Protein AF-A0A7K9DWI8-F1 (afdb_monomer_lite)

Structure (mmCIF, N/CA/C/O backbone):
data_AF-A0A7K9DWI8-F1
#
_entry.id   AF-A0A7K9DWI8-F1
#
loop_
_atom_site.group_PDB
_atom_site.id
_atom_site.type_symbol
_atom_site.label_atom_id
_atom_site.label_alt_id
_atom_site.label_comp_id
_atom_site.label_asym_id
_atom_site.label_entity_id
_atom_site.label_seq_id
_atom_site.pdbx_PDB_ins_code
_atom_site.Cartn_x
_atom_site.Cartn_y
_atom_site.Cartn_z
_atom_site.occupancy
_atom_site.B_iso_or_equiv
_atom_site.auth_seq_id
_atom_site.auth_comp_id
_atom_site.auth_asym_id
_atom_site.auth_atom_id
_atom_site.pdbx_PDB_model_num
ATOM 1 N N . ARG A 1 1 ? 14.223 -13.016 -12.027 1.00 76.38 1 ARG A N 1
ATOM 2 C CA . ARG A 1 1 ? 14.773 -12.021 -12.983 1.00 76.38 1 ARG A CA 1
ATOM 3 C C . ARG A 1 1 ? 13.632 -11.510 -13.854 1.00 76.38 1 ARG A C 1
ATOM 5 O O . ARG A 1 1 ? 12.658 -12.236 -14.001 1.00 76.38 1 ARG A O 1
ATOM 12 N N . SER A 1 2 ? 13.716 -10.283 -14.367 1.00 86.69 2 SER A N 1
ATOM 13 C CA . SER A 1 2 ? 12.678 -9.660 -15.205 1.00 86.69 2 SER A CA 1
ATOM 14 C C . SER A 1 2 ? 13.201 -9.395 -16.616 1.00 86.69 2 SER A C 1
ATOM 16 O O . SER A 1 2 ? 14.408 -9.276 -16.810 1.00 86.69 2 SER A O 1
ATOM 18 N N . SER A 1 3 ? 12.298 -9.301 -17.598 1.00 91.06 3 SER A N 1
ATOM 19 C CA . SER A 1 3 ? 12.659 -8.909 -18.969 1.00 91.06 3 SER A CA 1
ATOM 20 C C . SER A 1 3 ? 13.345 -7.534 -18.996 1.00 91.06 3 SER A C 1
ATOM 22 O O . SER A 1 3 ? 13.129 -6.692 -18.115 1.00 91.06 3 SER A O 1
ATOM 24 N N . TYR A 1 4 ? 14.158 -7.285 -20.023 1.00 91.88 4 TYR A N 1
ATOM 25 C CA . TYR A 1 4 ? 14.817 -5.994 -20.216 1.00 91.88 4 TYR A CA 1
ATOM 26 C C . TYR A 1 4 ? 13.809 -4.873 -20.522 1.00 91.88 4 TYR A C 1
ATOM 28 O O . TYR A 1 4 ? 13.938 -3.774 -19.995 1.00 91.88 4 TYR A O 1
ATOM 36 N N . SER A 1 5 ? 12.749 -5.173 -21.278 1.00 93.44 5 SER A N 1
ATOM 37 C CA . SER A 1 5 ? 11.651 -4.243 -21.588 1.00 93.44 5 SER A CA 1
ATOM 38 C C . SER A 1 5 ? 10.579 -4.160 -20.492 1.00 93.44 5 SER A C 1
ATOM 40 O O . SER A 1 5 ? 9.492 -3.642 -20.729 1.00 93.44 5 SER A O 1
ATOM 42 N N . CYS A 1 6 ? 10.838 -4.735 -19.316 1.00 94.44 6 CYS A N 1
ATOM 43 C CA . CYS A 1 6 ? 9.896 -4.721 -18.205 1.00 94.44 6 CYS A CA 1
ATOM 44 C C . CYS A 1 6 ? 9.691 -3.292 -17.685 1.00 94.44 6 CYS A C 1
ATOM 46 O O . CYS A 1 6 ? 10.653 -2.538 -17.556 1.00 94.44 6 CYS A O 1
ATOM 48 N N . CYS A 1 7 ? 8.459 -2.972 -17.305 1.00 96.12 7 CYS A N 1
ATOM 49 C CA . CYS A 1 7 ? 8.116 -1.834 -16.462 1.00 96.12 7 CYS A CA 1
ATOM 50 C C . CYS A 1 7 ? 7.442 -2.348 -15.186 1.00 96.12 7 CYS A C 1
ATOM 52 O O . CYS A 1 7 ? 6.854 -3.433 -15.184 1.00 96.12 7 CYS A O 1
ATOM 54 N N . TYR A 1 8 ? 7.497 -1.579 -14.101 1.00 96.31 8 TYR A N 1
ATOM 55 C CA . TYR A 1 8 ? 6.813 -1.949 -12.864 1.00 96.31 8 TYR A CA 1
ATOM 56 C C . TYR A 1 8 ? 6.030 -0.788 -12.267 1.00 96.31 8 TYR A C 1
ATOM 58 O O . TYR A 1 8 ? 6.351 0.382 -12.467 1.00 96.31 8 TYR A O 1
ATOM 66 N N . PHE A 1 9 ? 5.035 -1.153 -11.469 1.00 97.50 9 PHE A N 1
ATOM 67 C CA . PHE A 1 9 ? 4.281 -0.266 -10.601 1.00 97.50 9 PHE A CA 1
ATOM 68 C C . PHE A 1 9 ? 4.242 -0.882 -9.201 1.00 97.50 9 PHE A C 1
ATOM 70 O O . PHE A 1 9 ? 3.977 -2.077 -9.059 1.00 97.50 9 PHE A O 1
ATOM 77 N N . VAL A 1 10 ? 4.499 -0.082 -8.166 1.00 96.50 10 VAL A N 1
ATOM 78 C CA . VAL A 1 10 ? 4.381 -0.522 -6.772 1.00 96.50 10 VAL A CA 1
ATOM 79 C C . VAL A 1 10 ? 3.705 0.546 -5.920 1.00 96.50 10 VAL A C 1
ATOM 81 O O . VAL A 1 10 ? 4.040 1.726 -5.999 1.00 96.50 10 VAL A O 1
ATOM 84 N N . LEU A 1 11 ? 2.773 0.116 -5.066 1.00 96.94 11 LEU A N 1
ATOM 85 C CA . LEU A 1 11 ? 2.162 0.933 -4.020 1.00 96.94 11 LEU A CA 1
ATOM 86 C C . LEU A 1 11 ? 2.698 0.483 -2.649 1.00 96.94 11 LEU A C 1
ATOM 88 O O . LEU A 1 11 ? 2.242 -0.538 -2.128 1.00 96.94 11 LEU A O 1
ATOM 92 N N . PRO A 1 12 ? 3.657 1.203 -2.038 1.00 95.19 12 PRO A N 1
ATOM 93 C CA . PRO A 1 12 ? 4.296 0.777 -0.794 1.00 95.19 12 PRO A CA 1
ATOM 94 C C . PRO A 1 12 ? 3.385 0.996 0.427 1.00 95.19 12 PRO A C 1
ATOM 96 O O . PRO A 1 12 ? 3.530 1.955 1.185 1.00 95.19 12 PRO A O 1
ATOM 99 N N . CYS A 1 13 ? 2.407 0.111 0.634 1.00 91.62 13 CYS A N 1
ATOM 100 C CA . CYS A 1 13 ? 1.417 0.246 1.707 1.00 91.62 13 CYS A CA 1
ATOM 101 C C . CYS A 1 13 ? 1.777 -0.500 3.007 1.00 91.62 13 CYS A C 1
ATOM 103 O O . CYS A 1 13 ? 1.208 -0.204 4.061 1.00 91.62 13 CYS A O 1
ATOM 105 N N . CYS A 1 14 ? 2.738 -1.424 2.981 1.00 90.31 14 CYS A N 1
ATOM 106 C CA . CYS A 1 14 ? 3.164 -2.224 4.135 1.00 90.31 14 CYS A CA 1
ATOM 107 C C . CYS A 1 14 ? 4.670 -2.075 4.354 1.00 90.31 14 CYS A C 1
ATOM 109 O O . CYS A 1 14 ? 5.427 -2.124 3.398 1.00 90.31 14 CYS A O 1
ATOM 111 N N . PHE A 1 15 ? 5.112 -1.900 5.603 1.00 92.38 15 PHE A N 1
ATOM 112 C CA . PHE A 1 15 ? 6.526 -1.685 5.928 1.00 92.38 15 PHE A CA 1
ATOM 113 C C . PHE A 1 15 ? 7.290 -3.010 5.991 1.00 92.38 15 PHE A C 1
ATOM 115 O O . PHE A 1 15 ? 7.506 -3.556 7.074 1.00 92.38 15 PHE A O 1
ATOM 122 N N . PHE A 1 16 ? 7.690 -3.517 4.828 1.00 91.31 16 PHE A N 1
ATOM 123 C CA . PHE A 1 16 ? 8.444 -4.762 4.696 1.00 91.31 16 PHE A CA 1
ATOM 124 C C . PHE A 1 16 ? 9.691 -4.546 3.823 1.00 91.31 16 PHE A C 1
ATOM 126 O O . PHE A 1 16 ? 9.626 -3.887 2.785 1.00 91.31 16 PHE A O 1
ATOM 133 N N . ASP A 1 17 ? 10.830 -5.034 4.296 1.00 91.38 17 ASP A N 1
ATOM 134 C CA . ASP A 1 17 ? 12.095 -5.172 3.568 1.00 91.38 17 ASP A CA 1
ATOM 135 C C . ASP A 1 17 ? 12.168 -6.585 2.947 1.00 91.38 17 ASP A C 1
ATOM 137 O O . ASP A 1 17 ? 11.229 -7.362 3.067 1.00 91.38 17 ASP A O 1
ATOM 141 N N . PHE A 1 18 ? 13.270 -6.969 2.305 1.00 90.31 18 PHE A N 1
ATOM 142 C CA . PHE A 1 18 ? 13.391 -8.284 1.656 1.00 90.31 18 PHE A CA 1
ATOM 143 C C . PHE A 1 18 ? 13.294 -9.475 2.618 1.00 90.31 18 PHE A C 1
ATOM 145 O O . PHE A 1 18 ? 12.843 -10.544 2.219 1.00 90.31 18 PHE A O 1
ATOM 152 N N . HIS A 1 19 ? 13.709 -9.288 3.875 1.00 88.75 19 HIS A N 1
ATOM 153 C CA . HIS A 1 19 ? 13.852 -10.367 4.864 1.00 88.75 19 HIS A CA 1
ATOM 154 C C . HIS A 1 19 ? 12.933 -10.215 6.082 1.00 88.75 19 HIS A C 1
ATOM 156 O O . HIS A 1 19 ? 13.027 -10.997 7.022 1.00 88.75 19 HIS A O 1
ATOM 162 N N . GLY A 1 20 ? 12.077 -9.191 6.129 1.00 87.88 20 GLY A N 1
ATOM 163 C CA . GLY A 1 20 ? 11.279 -8.927 7.324 1.00 87.88 20 GLY A CA 1
ATOM 164 C C . GLY A 1 20 ? 10.690 -7.528 7.389 1.00 87.88 20 GLY A C 1
ATOM 165 O O . GLY A 1 20 ? 10.702 -6.767 6.426 1.00 87.88 20 GLY A O 1
ATOM 166 N N . LYS A 1 21 ? 10.178 -7.161 8.566 1.00 89.50 21 LYS A N 1
ATOM 167 C CA . LYS A 1 21 ? 9.622 -5.826 8.813 1.00 89.50 21 LYS A CA 1
ATOM 168 C C . LYS A 1 21 ? 10.687 -4.748 8.587 1.00 89.50 21 LYS A C 1
ATOM 170 O O . LYS A 1 21 ? 11.799 -4.850 9.096 1.00 89.50 21 LYS A O 1
ATOM 175 N N . TYR A 1 22 ? 10.328 -3.688 7.864 1.00 90.38 22 TYR A N 1
ATOM 176 C CA . TYR A 1 22 ? 11.236 -2.568 7.628 1.00 90.38 22 TYR A CA 1
ATOM 177 C C . TYR A 1 22 ? 11.485 -1.787 8.926 1.00 90.38 22 TYR A C 1
ATOM 179 O O . TYR A 1 22 ? 10.553 -1.237 9.526 1.00 90.38 22 TYR A O 1
ATOM 187 N N . SER A 1 23 ? 12.754 -1.707 9.324 1.00 86.81 23 SER A N 1
ATOM 188 C CA . SER A 1 23 ? 13.211 -0.940 10.483 1.00 86.81 23 SER A CA 1
ATOM 189 C C . SER A 1 23 ? 13.721 0.429 10.052 1.00 86.81 23 SER A C 1
ATOM 191 O O . SER A 1 23 ? 14.611 0.547 9.209 1.00 86.81 23 SER A O 1
ATOM 193 N N . ARG A 1 24 ? 13.153 1.469 10.663 1.00 85.31 24 ARG A N 1
ATOM 194 C CA . ARG A 1 24 ? 13.532 2.865 10.439 1.00 85.31 24 ARG A CA 1
ATOM 195 C C . ARG A 1 24 ? 14.993 3.087 10.838 1.00 85.31 24 ARG A C 1
ATOM 197 O O . ARG A 1 24 ? 15.394 2.687 11.927 1.00 85.31 24 ARG A O 1
ATOM 204 N N . ARG A 1 25 ? 15.766 3.755 9.982 1.00 84.50 25 ARG A N 1
ATOM 205 C CA . ARG A 1 25 ? 17.203 4.009 10.175 1.00 84.50 25 ARG A CA 1
ATOM 206 C C . ARG A 1 25 ? 17.517 5.445 10.583 1.00 84.50 25 ARG A C 1
ATOM 208 O O . ARG A 1 25 ? 18.587 5.689 11.130 1.00 84.50 25 ARG A O 1
ATOM 215 N N . GLN A 1 26 ? 16.618 6.401 10.333 1.00 81.81 26 GLN A N 1
ATOM 216 C CA . GLN A 1 26 ? 16.862 7.813 10.637 1.00 81.81 26 GLN A CA 1
ATOM 217 C C . GLN A 1 26 ? 15.634 8.527 11.205 1.00 81.81 26 GLN A C 1
ATOM 219 O O . GLN A 1 26 ? 14.505 8.337 10.765 1.00 81.81 26 GLN A O 1
ATOM 224 N N . SER A 1 27 ? 15.851 9.429 12.164 1.00 85.56 27 SER A N 1
ATOM 225 C CA . SER A 1 27 ? 14.766 10.170 12.820 1.00 85.56 27 SER A CA 1
ATOM 226 C C . SER A 1 27 ? 14.295 11.423 12.059 1.00 85.56 27 SER A C 1
ATOM 228 O O . SER A 1 27 ? 13.256 11.983 12.406 1.00 85.56 27 SER A O 1
ATOM 230 N N . LYS A 1 28 ? 15.008 11.845 11.005 1.00 92.19 28 LYS A N 1
ATOM 231 C CA . LYS A 1 28 ? 14.793 13.130 10.307 1.00 92.19 28 LYS A CA 1
ATOM 232 C C . LYS A 1 28 ? 13.571 13.173 9.377 1.00 92.19 28 LYS A C 1
ATOM 234 O O . LYS A 1 28 ? 13.080 14.255 9.079 1.00 92.19 28 LYS A O 1
ATOM 239 N N . LYS A 1 29 ? 13.088 12.023 8.894 1.00 90.81 29 LYS A N 1
ATOM 240 C CA . LYS A 1 29 ? 11.945 11.907 7.961 1.00 90.81 29 LYS A CA 1
ATOM 241 C C . LYS A 1 29 ? 10.838 11.053 8.562 1.00 90.81 29 LYS A C 1
ATOM 243 O O . LYS A 1 29 ? 11.135 10.188 9.376 1.00 90.81 29 LYS A O 1
ATOM 248 N N . THR A 1 30 ? 9.580 11.228 8.156 1.00 92.50 30 THR A N 1
ATOM 249 C CA . THR A 1 30 ? 8.503 10.317 8.592 1.00 92.50 30 THR A CA 1
ATOM 250 C C . THR A 1 30 ? 8.824 8.871 8.197 1.00 92.50 30 THR A C 1
ATOM 252 O O . THR A 1 30 ? 9.485 8.638 7.184 1.00 92.50 30 THR A O 1
ATOM 255 N N . GLN A 1 31 ? 8.339 7.887 8.967 1.00 92.75 31 GLN A N 1
ATOM 256 C CA . GLN A 1 31 ? 8.563 6.467 8.656 1.00 92.75 31 GLN A CA 1
ATOM 257 C C . GLN A 1 31 ? 8.110 6.122 7.230 1.00 92.75 31 GLN A C 1
ATOM 259 O O . GLN A 1 31 ? 8.785 5.370 6.534 1.00 92.75 31 GLN A O 1
ATOM 264 N N . TYR A 1 32 ? 6.991 6.701 6.779 1.00 94.75 32 TYR A N 1
ATOM 265 C CA . TYR A 1 32 ? 6.489 6.466 5.431 1.00 94.75 32 TYR A CA 1
ATOM 266 C C . TYR A 1 32 ? 7.388 7.073 4.352 1.00 94.75 32 TYR A C 1
ATOM 268 O O . TYR A 1 32 ? 7.726 6.368 3.409 1.00 94.75 32 TYR A O 1
ATOM 276 N N . ARG A 1 33 ? 7.842 8.327 4.504 1.00 95.31 33 ARG A N 1
ATOM 277 C CA . ARG A 1 33 ? 8.744 8.940 3.518 1.00 95.31 33 ARG A CA 1
ATOM 278 C C . ARG A 1 33 ? 10.079 8.202 3.441 1.00 95.31 33 ARG A C 1
ATOM 280 O O . ARG A 1 33 ? 10.554 7.945 2.347 1.00 95.31 33 ARG A O 1
ATOM 287 N N . GLU A 1 34 ? 10.648 7.808 4.578 1.00 95.12 34 GLU A N 1
ATOM 288 C CA . GLU A 1 34 ? 11.882 7.015 4.583 1.00 95.12 34 GLU A CA 1
ATOM 289 C C . GLU A 1 34 ? 11.695 5.656 3.891 1.00 95.12 34 GLU A C 1
ATOM 291 O O . GLU A 1 34 ? 12.565 5.210 3.149 1.00 95.12 34 GLU A O 1
ATOM 296 N N . TYR A 1 35 ? 10.548 5.008 4.100 1.00 95.94 35 TYR A N 1
ATOM 297 C CA . TYR A 1 35 ? 10.242 3.756 3.419 1.00 95.94 35 TYR A CA 1
ATOM 298 C C . TYR A 1 35 ? 10.073 3.938 1.905 1.00 95.94 35 TYR A C 1
ATOM 300 O O . TYR A 1 35 ?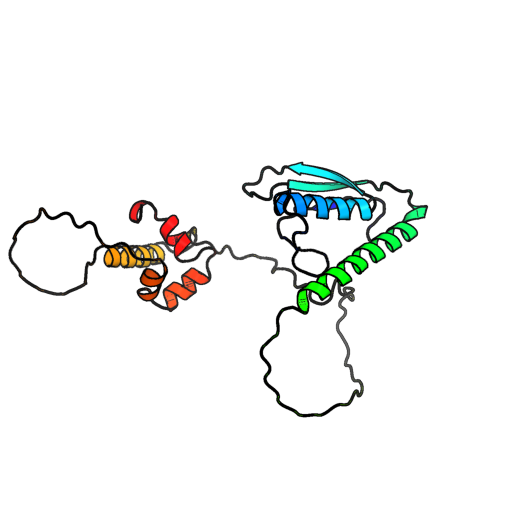 10.559 3.110 1.143 1.00 95.94 35 TYR A O 1
ATOM 308 N N . LEU A 1 36 ? 9.437 5.026 1.456 1.00 96.62 36 LEU A N 1
ATOM 309 C CA . LEU A 1 36 ? 9.348 5.364 0.031 1.00 96.62 36 LEU A CA 1
ATOM 310 C C . LEU A 1 36 ? 10.735 5.567 -0.583 1.00 96.62 36 LEU A C 1
ATOM 312 O O . LEU A 1 36 ? 11.013 4.994 -1.632 1.00 96.62 36 LEU A O 1
ATOM 316 N N . ASP A 1 37 ? 11.621 6.298 0.103 1.00 95.88 37 ASP A N 1
ATOM 317 C CA . ASP A 1 37 ? 13.008 6.485 -0.336 1.00 95.88 37 ASP A CA 1
ATOM 318 C C . ASP A 1 37 ? 13.733 5.135 -0.459 1.00 95.88 37 ASP A C 1
ATOM 320 O O . ASP A 1 37 ? 14.469 4.902 -1.418 1.00 95.88 37 ASP A O 1
ATOM 324 N N . PHE A 1 38 ? 13.505 4.218 0.489 1.00 95.44 38 PHE A N 1
ATOM 325 C CA . PHE A 1 38 ? 14.036 2.862 0.405 1.00 95.44 38 PHE A CA 1
ATOM 326 C C . PHE A 1 38 ? 13.522 2.128 -0.838 1.00 95.44 38 PHE A C 1
ATOM 328 O O . PHE A 1 38 ? 14.334 1.607 -1.597 1.00 95.44 38 PHE A O 1
ATOM 335 N N . VAL A 1 39 ? 12.209 2.088 -1.074 1.00 96.81 39 VAL A N 1
ATOM 336 C CA . VAL A 1 39 ? 11.649 1.372 -2.232 1.00 96.81 39 VAL A CA 1
ATOM 337 C C . VAL A 1 39 ? 12.108 2.007 -3.552 1.00 96.81 39 VAL A C 1
ATOM 339 O O . VAL A 1 39 ? 12.407 1.287 -4.503 1.00 96.81 39 VAL A O 1
ATOM 342 N N . ALA A 1 40 ? 12.258 3.334 -3.604 1.00 97.56 40 ALA A N 1
ATOM 343 C CA . ALA A 1 40 ? 12.844 4.022 -4.751 1.00 97.56 40 ALA A CA 1
ATOM 344 C C . ALA A 1 40 ? 14.308 3.604 -4.967 1.00 97.56 40 ALA A C 1
ATOM 346 O O . ALA A 1 40 ? 14.693 3.264 -6.085 1.00 97.56 40 ALA A O 1
ATOM 347 N N . GLN A 1 41 ? 15.101 3.521 -3.891 1.00 96.31 41 GLN A N 1
ATOM 348 C CA . GLN A 1 41 ? 16.474 3.016 -3.944 1.00 96.31 41 GLN A CA 1
ATOM 349 C C . GLN A 1 41 ? 16.547 1.580 -4.470 1.00 96.31 41 GLN A C 1
ATOM 351 O O . GLN A 1 41 ? 17.450 1.275 -5.246 1.00 96.31 41 GLN A O 1
ATOM 356 N N . VAL A 1 42 ? 15.606 0.705 -4.095 1.00 96.25 42 VAL A N 1
ATOM 357 C CA . VAL A 1 42 ? 15.521 -0.648 -4.670 1.00 96.25 42 VAL A CA 1
ATOM 358 C C . VAL A 1 42 ? 15.344 -0.574 -6.185 1.00 96.25 42 VAL A C 1
ATOM 360 O O . VAL A 1 42 ? 16.055 -1.261 -6.913 1.00 96.25 42 VAL A O 1
ATOM 363 N N . GLY A 1 43 ? 14.444 0.283 -6.671 1.00 96.56 43 GLY A N 1
ATOM 364 C CA . GLY A 1 43 ? 14.239 0.494 -8.105 1.00 96.56 43 GLY A CA 1
ATOM 365 C C . GLY A 1 43 ? 15.501 0.977 -8.827 1.00 96.56 43 GLY A C 1
ATOM 366 O O . GLY A 1 43 ? 15.858 0.418 -9.866 1.00 96.56 43 GLY A O 1
ATOM 367 N N . PHE A 1 44 ? 16.227 1.936 -8.244 1.00 97.00 44 PHE A N 1
ATOM 368 C CA . PHE A 1 44 ? 17.493 2.428 -8.798 1.00 97.00 44 PHE A CA 1
ATOM 369 C C . PHE A 1 44 ? 18.588 1.358 -8.823 1.00 97.00 44 PHE A C 1
ATOM 371 O O . PHE A 1 44 ? 19.276 1.223 -9.828 1.00 97.00 44 PHE A O 1
ATOM 378 N N . VAL A 1 45 ? 18.733 0.559 -7.760 1.00 96.12 45 VAL A N 1
ATOM 379 C CA . VAL A 1 45 ? 19.694 -0.563 -7.723 1.00 96.12 45 VAL A CA 1
ATOM 380 C C . VAL A 1 45 ? 19.325 -1.637 -8.743 1.00 96.12 45 VAL A C 1
ATOM 382 O O . VAL A 1 45 ? 20.198 -2.226 -9.373 1.00 96.12 45 VAL A O 1
ATOM 385 N N . CYS A 1 46 ? 18.030 -1.848 -8.969 1.00 95.31 46 CYS A N 1
ATOM 386 C CA . CYS A 1 46 ? 17.538 -2.687 -10.054 1.00 95.31 46 CYS A CA 1
ATOM 387 C C . CYS A 1 46 ? 17.760 -2.071 -11.451 1.00 95.31 46 CYS A C 1
ATOM 389 O O . CYS A 1 46 ? 17.395 -2.684 -12.456 1.00 95.31 46 CYS A O 1
ATOM 391 N N . GLY A 1 47 ? 18.349 -0.876 -11.531 1.00 96.25 47 GLY A N 1
ATOM 392 C CA . GLY A 1 47 ? 18.686 -0.173 -12.761 1.00 96.25 47 GLY A CA 1
ATOM 393 C C . GLY A 1 47 ? 17.464 0.321 -13.521 1.00 96.25 47 GLY A C 1
ATOM 394 O O . GLY A 1 47 ? 17.440 0.234 -14.746 1.00 96.25 47 GLY A O 1
ATOM 395 N N . PHE A 1 48 ? 16.431 0.776 -12.810 1.00 97.25 48 PHE A N 1
ATOM 396 C CA . PHE A 1 48 ? 15.270 1.434 -13.404 1.00 97.25 48 PHE A CA 1
ATOM 397 C C . PHE A 1 48 ? 15.342 2.951 -13.265 1.00 97.25 48 PHE A C 1
ATOM 399 O O . PHE A 1 48 ? 15.802 3.481 -12.253 1.00 97.25 48 PHE A O 1
ATOM 406 N N . HIS A 1 49 ? 14.788 3.649 -14.255 1.00 97.19 49 HIS A N 1
ATOM 407 C CA . HIS A 1 49 ? 14.343 5.023 -14.072 1.00 97.19 49 HIS A CA 1
ATOM 408 C C . HIS A 1 49 ? 13.048 5.012 -13.252 1.00 97.19 49 HIS A C 1
ATOM 410 O O . HIS A 1 49 ? 12.013 4.547 -13.741 1.00 97.19 49 HIS A O 1
ATOM 416 N N . VAL A 1 50 ? 13.137 5.463 -11.998 1.00 98.12 50 VAL A N 1
ATOM 417 C CA . VAL A 1 50 ? 12.037 5.436 -11.026 1.00 98.12 50 VAL A CA 1
ATOM 418 C C . VAL A 1 50 ? 11.382 6.808 -10.927 1.00 98.12 50 VAL A C 1
ATOM 420 O O . VAL A 1 50 ? 12.055 7.795 -10.638 1.00 98.12 50 VAL A O 1
ATOM 423 N N . GLU A 1 51 ? 10.066 6.847 -11.097 1.00 98.00 51 GLU A N 1
ATOM 424 C CA . GLU A 1 51 ? 9.233 8.029 -10.879 1.00 98.00 51 GLU A CA 1
ATOM 425 C C . GLU A 1 51 ? 8.274 7.815 -9.703 1.00 98.00 51 GLU A C 1
ATOM 427 O O . GLU A 1 51 ? 7.839 6.694 -9.433 1.00 98.00 51 GLU A O 1
ATOM 432 N N . GLU A 1 52 ? 7.943 8.901 -9.006 1.00 97.94 52 GLU A N 1
ATOM 433 C CA . GLU A 1 52 ? 6.949 8.934 -7.932 1.00 97.94 52 GLU A CA 1
ATOM 434 C C . GLU A 1 52 ? 5.638 9.516 -8.471 1.00 97.94 52 GLU A C 1
ATOM 436 O O . GLU A 1 52 ? 5.649 10.568 -9.107 1.00 97.94 52 GLU A O 1
ATOM 441 N N . ASP A 1 53 ? 4.514 8.861 -8.183 1.00 97.38 53 ASP A N 1
ATOM 442 C CA . ASP A 1 53 ? 3.177 9.365 -8.512 1.0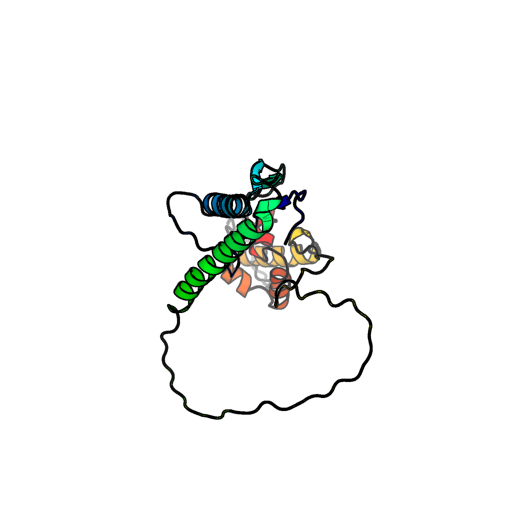0 97.38 53 ASP A CA 1
ATOM 443 C C . ASP A 1 53 ? 2.235 9.268 -7.303 1.00 97.38 53 ASP A C 1
ATOM 445 O O . ASP A 1 53 ? 2.371 8.390 -6.446 1.00 97.38 53 ASP A O 1
ATOM 449 N N . CYS A 1 54 ? 1.267 10.178 -7.220 1.00 96.94 54 CYS A N 1
ATOM 450 C CA . CYS A 1 54 ? 0.303 10.274 -6.132 1.00 96.94 54 CYS A CA 1
ATOM 451 C C . CYS A 1 54 ? -1.080 9.822 -6.609 1.00 96.94 54 CYS A C 1
ATOM 453 O O . CYS A 1 54 ? -1.795 10.540 -7.307 1.00 96.94 54 CYS A O 1
ATOM 455 N N . LEU A 1 55 ? -1.492 8.635 -6.172 1.00 95.81 55 LEU A N 1
ATOM 456 C CA . LEU A 1 55 ? -2.773 8.054 -6.541 1.00 95.81 55 LEU A CA 1
ATOM 457 C C . LEU A 1 55 ? -3.940 8.805 -5.897 1.00 95.81 55 LEU A C 1
ATOM 459 O O . LEU A 1 55 ? -3.907 9.193 -4.724 1.00 95.81 55 LEU A O 1
ATOM 463 N N . ARG A 1 56 ? -5.048 8.904 -6.632 1.00 96.00 56 ARG A N 1
ATOM 464 C CA . ARG A 1 56 ? -6.317 9.437 -6.124 1.00 96.00 56 ARG A CA 1
ATOM 465 C C . ARG A 1 56 ? -7.106 8.366 -5.358 1.00 96.00 56 ARG A C 1
ATOM 467 O O . ARG A 1 56 ? -8.198 7.981 -5.761 1.00 96.00 56 ARG A O 1
ATOM 474 N N . ILE A 1 57 ? -6.541 7.874 -4.256 1.00 91.25 57 ILE A N 1
ATOM 475 C CA . ILE A 1 57 ? -7.168 6.882 -3.366 1.00 91.25 57 ILE A CA 1
ATOM 476 C C . ILE A 1 57 ? -7.341 7.445 -1.945 1.00 91.25 57 ILE A C 1
ATOM 478 O O . ILE A 1 57 ? -6.540 8.283 -1.525 1.00 91.25 57 ILE A O 1
ATOM 482 N N . PRO A 1 58 ? -8.325 6.970 -1.158 1.00 89.00 58 PRO A N 1
ATOM 483 C CA . PRO A 1 58 ? -8.598 7.472 0.197 1.00 89.00 58 PRO A CA 1
ATOM 484 C C . PRO A 1 58 ? -7.584 7.005 1.266 1.00 89.00 58 PRO A C 1
ATOM 486 O O . PRO A 1 58 ? -7.829 7.143 2.461 1.00 89.00 58 PRO A O 1
ATOM 489 N N . SER A 1 59 ? -6.437 6.447 0.866 1.00 89.62 59 SER A N 1
ATOM 490 C CA . SER A 1 59 ? -5.378 5.992 1.774 1.00 89.62 59 SER A CA 1
ATOM 491 C C . SER A 1 59 ? -4.374 7.108 2.070 1.00 89.62 59 SER A C 1
ATOM 493 O O . SER A 1 59 ? -4.018 7.902 1.199 1.00 89.62 59 SER A O 1
ATOM 495 N N . THR A 1 60 ? -3.825 7.120 3.286 1.00 89.88 60 THR A N 1
ATOM 496 C CA . THR A 1 60 ? -2.651 7.947 3.620 1.00 89.88 60 THR A CA 1
ATOM 497 C C . THR A 1 60 ? -1.380 7.454 2.924 1.00 89.88 60 THR A C 1
ATOM 499 O O . THR A 1 60 ? -0.431 8.217 2.754 1.00 89.88 60 THR A O 1
ATOM 502 N N . LYS A 1 61 ? -1.375 6.195 2.466 1.00 94.56 61 LYS A N 1
ATOM 503 C CA . LYS A 1 61 ? -0.296 5.573 1.694 1.00 94.56 61 LYS A CA 1
ATOM 504 C C . LYS A 1 61 ? -0.656 5.534 0.214 1.00 94.56 61 LYS A C 1
ATOM 506 O O . LYS A 1 61 ? -0.892 4.467 -0.344 1.00 94.56 61 LYS A O 1
ATOM 511 N N . ARG A 1 62 ? -0.775 6.721 -0.379 1.00 95.94 62 ARG A N 1
ATOM 512 C CA . ARG A 1 62 ? -1.197 6.935 -1.774 1.00 95.94 62 ARG A CA 1
ATOM 513 C C . ARG A 1 62 ? -0.053 7.202 -2.748 1.00 95.94 62 ARG A C 1
ATOM 515 O O . ARG A 1 62 ? -0.303 7.387 -3.931 1.00 95.94 62 ARG A O 1
ATOM 522 N N . ILE A 1 63 ? 1.180 7.258 -2.257 1.00 97.50 63 ILE A N 1
ATOM 523 C CA . ILE A 1 63 ? 2.346 7.462 -3.110 1.00 97.50 63 ILE A CA 1
ATOM 524 C C . ILE A 1 63 ? 2.751 6.111 -3.694 1.00 97.50 63 ILE A C 1
ATOM 526 O O . ILE A 1 63 ? 2.954 5.153 -2.947 1.00 97.50 63 ILE A O 1
ATOM 530 N N . SER A 1 64 ? 2.863 6.055 -5.015 1.00 97.44 64 SER A N 1
ATOM 531 C CA . SER A 1 64 ? 3.306 4.904 -5.796 1.00 97.44 64 SER A CA 1
ATOM 532 C C . SER A 1 64 ? 4.624 5.200 -6.504 1.00 97.44 64 SER A C 1
ATOM 534 O O . SER A 1 64 ? 4.966 6.360 -6.730 1.00 97.44 64 SER A O 1
ATOM 536 N N . LEU A 1 65 ? 5.368 4.146 -6.832 1.00 98.19 65 LEU A N 1
ATOM 537 C CA . LEU A 1 65 ? 6.629 4.231 -7.559 1.00 98.19 65 LEU A CA 1
ATOM 538 C C . LEU A 1 65 ? 6.522 3.439 -8.861 1.00 98.19 65 LEU A C 1
ATOM 540 O O . LEU A 1 65 ? 6.045 2.299 -8.866 1.00 98.19 65 LEU A O 1
ATOM 544 N N . ILE A 1 66 ? 6.983 4.040 -9.952 1.00 98.25 66 ILE A N 1
ATOM 545 C CA . ILE A 1 66 ? 6.875 3.507 -11.309 1.00 98.25 66 ILE A CA 1
ATOM 546 C C . ILE A 1 66 ? 8.280 3.365 -11.886 1.00 98.25 66 ILE A C 1
ATOM 548 O O . ILE A 1 66 ? 9.009 4.346 -11.987 1.00 98.25 66 ILE A O 1
ATOM 552 N N . GLY A 1 67 ? 8.662 2.152 -12.282 1.00 97.44 67 GLY A N 1
ATOM 553 C CA . GLY A 1 67 ? 9.887 1.910 -13.043 1.00 97.44 67 GLY A CA 1
ATOM 554 C C . GLY A 1 67 ? 9.577 1.841 -14.530 1.00 97.44 67 GLY A C 1
ATOM 555 O O . GLY A 1 67 ? 8.911 0.897 -14.958 1.00 97.44 67 GLY A O 1
ATOM 556 N N . LYS A 1 68 ? 10.047 2.818 -15.313 1.00 95.12 68 LYS A N 1
ATOM 557 C CA . LYS A 1 68 ? 9.718 2.917 -16.748 1.00 95.12 68 LYS A CA 1
ATOM 558 C C . LYS A 1 68 ? 10.657 2.111 -17.639 1.00 95.12 68 LYS A C 1
ATOM 560 O O . LYS A 1 68 ? 10.215 1.231 -18.367 1.00 95.12 68 LYS A O 1
ATOM 565 N N . THR A 1 69 ? 11.946 2.428 -17.597 1.00 96.38 69 THR A N 1
ATOM 566 C CA . THR A 1 69 ? 12.964 1.874 -18.500 1.00 96.38 69 THR A CA 1
ATOM 567 C C . THR A 1 69 ? 14.235 1.527 -17.738 1.00 96.38 69 THR A C 1
ATOM 569 O O . THR A 1 69 ? 14.450 2.002 -16.619 1.00 96.38 69 THR A O 1
ATOM 572 N N . ARG A 1 70 ? 15.082 0.684 -18.341 1.00 96.44 70 ARG A N 1
ATOM 573 C CA . ARG A 1 70 ? 16.414 0.389 -17.806 1.00 96.44 70 ARG A CA 1
ATOM 574 C C . ARG A 1 70 ? 17.363 1.559 -18.030 1.00 96.44 70 ARG A C 1
ATOM 576 O O . ARG A 1 70 ? 17.328 2.195 -19.079 1.00 96.44 70 ARG A O 1
ATOM 583 N N . THR A 1 71 ? 18.229 1.810 -17.055 1.00 96.12 71 THR A N 1
ATOM 584 C CA . THR A 1 71 ? 19.263 2.859 -17.103 1.00 96.12 71 THR A CA 1
ATOM 585 C C . THR A 1 71 ? 20.609 2.352 -17.625 1.00 96.12 71 THR A C 1
ATOM 587 O O . THR A 1 71 ? 21.589 3.088 -17.595 1.00 96.12 71 THR A O 1
ATOM 590 N N . TYR A 1 72 ? 20.670 1.095 -18.062 1.00 95.44 72 TYR A N 1
ATOM 591 C CA . TYR A 1 72 ? 21.874 0.400 -18.515 1.00 95.44 72 TYR A CA 1
ATOM 592 C C . TYR A 1 72 ? 21.545 -0.436 -19.761 1.00 95.44 72 TYR A C 1
ATOM 594 O O . TYR A 1 72 ? 20.394 -0.853 -19.884 1.00 95.44 72 TYR A O 1
ATOM 602 N N . PRO A 1 73 ? 22.507 -0.701 -20.665 1.00 95.56 73 PRO A N 1
ATOM 603 C CA . PRO A 1 73 ? 22.295 -1.482 -21.886 1.00 95.56 73 PRO A CA 1
ATOM 604 C C . PRO A 1 73 ? 22.092 -2.982 -21.617 1.00 95.56 73 PRO A C 1
ATOM 606 O O . PRO A 1 73 ? 22.625 -3.540 -20.662 1.00 95.56 73 PRO A O 1
ATOM 609 N N . ALA A 1 74 ? 21.392 -3.689 -22.512 1.00 94.12 74 ALA A N 1
ATOM 610 C CA . ALA A 1 74 ? 21.046 -5.107 -22.328 1.00 94.12 74 ALA A CA 1
ATOM 611 C C . ALA A 1 74 ? 22.257 -6.037 -22.106 1.00 94.12 74 ALA A C 1
ATOM 613 O O . ALA A 1 74 ? 22.135 -7.044 -21.405 1.00 94.12 74 ALA A O 1
ATOM 614 N N . THR A 1 75 ? 23.429 -5.677 -22.637 1.00 95.75 75 THR A N 1
ATOM 615 C CA . THR A 1 75 ? 24.702 -6.390 -22.445 1.00 95.75 75 THR A CA 1
ATOM 616 C C . THR A 1 75 ? 25.151 -6.443 -20.983 1.00 95.75 75 THR A C 1
ATOM 618 O O . THR A 1 75 ? 25.809 -7.397 -20.579 1.00 95.75 75 THR A O 1
ATOM 621 N N . GLU A 1 76 ? 24.769 -5.459 -20.168 1.00 95.00 76 GLU A N 1
ATOM 622 C CA . GLU A 1 76 ? 25.163 -5.352 -18.758 1.00 95.00 76 GLU A CA 1
ATOM 623 C C . GLU A 1 76 ? 24.179 -6.039 -17.798 1.00 95.00 76 GLU A C 1
ATOM 625 O O . GLU A 1 76 ? 24.441 -6.112 -16.598 1.00 95.00 76 GLU A O 1
ATOM 630 N N . SER A 1 77 ? 23.077 -6.613 -18.298 1.00 93.25 77 SER A N 1
ATOM 631 C CA . SER A 1 77 ? 22.026 -7.219 -17.459 1.00 93.25 77 SER A CA 1
ATOM 632 C C . SER A 1 77 ? 22.568 -8.250 -16.467 1.00 93.25 77 SER A C 1
ATOM 634 O O . SER A 1 77 ? 22.181 -8.260 -15.302 1.00 93.25 77 SER A O 1
ATOM 636 N N . ALA A 1 78 ? 23.523 -9.086 -16.889 1.00 93.56 78 ALA A N 1
ATOM 637 C CA . ALA A 1 78 ? 24.131 -10.085 -16.013 1.00 93.56 78 ALA A CA 1
ATOM 638 C C . ALA A 1 78 ? 24.949 -9.461 -14.866 1.00 93.56 78 ALA A C 1
ATOM 640 O O . ALA A 1 78 ? 24.935 -9.988 -13.749 1.00 93.56 78 ALA A O 1
ATOM 641 N N . LEU A 1 79 ? 25.636 -8.344 -15.130 1.00 94.75 79 LEU A N 1
ATOM 642 C CA . LEU A 1 79 ? 26.407 -7.600 -14.135 1.00 94.75 79 LEU A CA 1
ATOM 643 C C . LEU A 1 79 ? 25.475 -6.929 -13.124 1.00 94.75 79 LEU A C 1
ATOM 645 O O . LEU A 1 79 ? 25.672 -7.082 -11.918 1.00 94.75 79 LEU A O 1
ATOM 649 N N . ILE A 1 80 ? 24.443 -6.238 -13.610 1.00 94.94 80 ILE A N 1
ATOM 650 C CA . ILE A 1 80 ? 23.458 -5.574 -12.752 1.00 94.94 80 ILE A CA 1
ATOM 651 C C . ILE A 1 80 ? 22.712 -6.597 -11.901 1.00 94.94 80 ILE A C 1
ATOM 653 O O . ILE A 1 80 ? 22.582 -6.411 -10.697 1.00 94.94 80 ILE A O 1
ATOM 657 N N . ASP A 1 81 ? 22.311 -7.736 -12.462 1.00 94.19 81 ASP A N 1
ATOM 658 C CA . ASP A 1 81 ? 21.667 -8.788 -11.677 1.00 94.19 81 ASP A CA 1
ATOM 659 C C . ASP A 1 81 ? 22.572 -9.317 -10.549 1.00 94.19 81 ASP A C 1
ATOM 661 O O . ASP A 1 81 ? 22.086 -9.599 -9.453 1.00 94.19 81 ASP A O 1
ATOM 665 N N . LYS A 1 82 ? 23.894 -9.392 -10.766 1.00 94.62 82 LYS A N 1
ATOM 666 C CA . LYS A 1 82 ? 24.853 -9.727 -9.700 1.00 94.62 82 LYS A CA 1
ATOM 667 C C . LYS A 1 82 ? 24.883 -8.647 -8.612 1.00 94.62 82 LYS A C 1
ATOM 669 O O . LYS A 1 82 ? 24.902 -8.991 -7.430 1.00 94.62 82 LYS A O 1
ATOM 674 N N . GLN A 1 83 ? 24.850 -7.367 -8.987 1.00 94.75 83 GLN A N 1
ATOM 675 C CA . GLN A 1 83 ? 24.767 -6.249 -8.037 1.00 94.75 83 GLN A CA 1
ATOM 676 C C . GLN A 1 83 ? 23.454 -6.267 -7.242 1.00 94.75 83 GLN A C 1
ATOM 678 O O . GLN A 1 83 ? 23.475 -6.072 -6.029 1.00 94.75 83 GLN A O 1
ATOM 683 N N . ILE A 1 84 ? 22.324 -6.577 -7.887 1.00 94.81 84 ILE A N 1
ATOM 684 C CA . ILE A 1 84 ? 21.020 -6.732 -7.227 1.00 94.81 84 ILE A CA 1
ATOM 685 C C . ILE A 1 84 ? 21.085 -7.858 -6.190 1.00 94.81 84 ILE A C 1
ATOM 687 O O . ILE A 1 84 ? 20.690 -7.657 -5.042 1.00 94.81 84 ILE A O 1
ATOM 691 N N . THR A 1 85 ? 21.619 -9.030 -6.554 1.00 93.62 85 THR A N 1
ATOM 692 C CA . THR A 1 85 ? 21.786 -10.144 -5.608 1.00 93.62 85 THR A CA 1
ATOM 693 C C . THR A 1 85 ? 22.662 -9.744 -4.421 1.00 93.62 85 THR A C 1
ATOM 695 O O . THR A 1 85 ? 22.303 -10.006 -3.274 1.00 93.62 85 THR A O 1
ATOM 698 N N . GLN A 1 86 ? 23.780 -9.055 -4.667 1.00 94.00 86 GLN A N 1
ATOM 699 C CA . GLN A 1 86 ? 24.634 -8.543 -3.595 1.00 94.00 86 GLN A CA 1
ATOM 700 C C . GLN A 1 86 ? 23.884 -7.562 -2.691 1.00 94.00 86 GLN A C 1
ATOM 702 O O . GLN A 1 86 ? 23.979 -7.677 -1.470 1.00 94.00 86 GLN A O 1
ATOM 707 N N . TYR A 1 87 ? 23.118 -6.631 -3.259 1.00 94.19 87 TYR A N 1
ATOM 708 C CA . TYR A 1 87 ? 22.336 -5.658 -2.501 1.00 94.19 87 TYR A CA 1
ATOM 709 C C . TYR A 1 87 ? 21.306 -6.331 -1.584 1.00 94.19 87 TYR A C 1
ATOM 711 O O . TYR A 1 87 ? 21.236 -5.995 -0.402 1.00 94.19 87 TYR A O 1
ATOM 719 N N . ILE A 1 88 ? 20.560 -7.319 -2.093 1.00 92.50 88 ILE A N 1
ATOM 720 C CA . ILE A 1 88 ? 19.570 -8.078 -1.310 1.00 92.50 88 ILE A CA 1
ATOM 721 C C . ILE A 1 88 ? 20.246 -8.824 -0.150 1.00 92.50 88 ILE A C 1
ATOM 723 O O . ILE A 1 88 ? 19.761 -8.771 0.985 1.00 92.50 88 ILE A O 1
ATOM 727 N N . ASN A 1 89 ? 21.388 -9.468 -0.407 1.00 91.06 89 ASN A N 1
ATOM 728 C CA . ASN A 1 89 ? 22.118 -10.238 0.603 1.00 91.06 89 ASN A CA 1
ATOM 729 C C . ASN A 1 89 ? 22.702 -9.343 1.707 1.00 91.06 89 ASN A C 1
ATOM 731 O O . ASN A 1 89 ? 22.594 -9.675 2.884 1.00 91.06 89 ASN A O 1
ATOM 735 N N . HIS A 1 90 ? 23.245 -8.167 1.369 1.00 89.31 90 HIS A N 1
ATOM 736 C CA . HIS A 1 90 ? 23.777 -7.231 2.373 1.00 89.31 90 HIS A CA 1
ATOM 737 C C . HIS A 1 90 ? 22.709 -6.744 3.361 1.00 89.31 90 HIS A C 1
ATOM 739 O O . HIS A 1 90 ? 23.031 -6.395 4.498 1.00 89.31 90 HIS A O 1
ATOM 745 N N . ARG A 1 91 ? 21.429 -6.718 2.964 1.00 85.31 91 ARG A N 1
ATOM 746 C CA . ARG A 1 91 ? 20.346 -6.342 3.885 1.00 85.31 91 ARG A CA 1
ATOM 7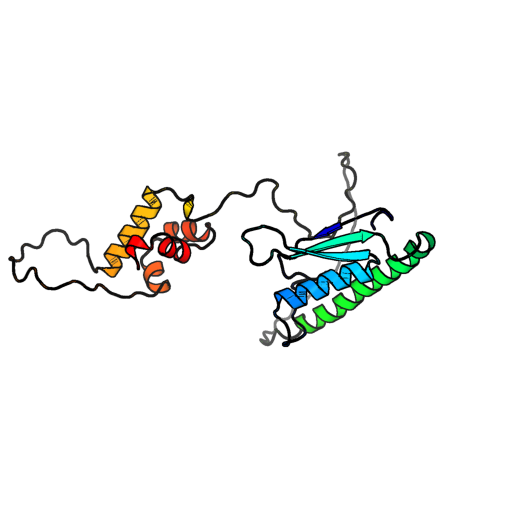47 C C . ARG A 1 91 ? 19.990 -7.451 4.872 1.00 85.31 91 ARG A C 1
ATOM 749 O O . ARG A 1 91 ? 19.496 -7.134 5.951 1.00 85.31 91 ARG A O 1
ATOM 756 N N . GLN A 1 92 ? 20.286 -8.711 4.547 1.00 74.06 92 GLN A N 1
ATOM 757 C CA . GLN A 1 92 ? 20.077 -9.849 5.445 1.00 74.06 92 GLN A CA 1
ATOM 758 C C . GLN A 1 92 ? 20.947 -9.728 6.701 1.00 74.06 92 GLN A C 1
ATOM 760 O O . GLN A 1 92 ? 20.454 -9.878 7.818 1.00 74.06 92 GLN A O 1
ATOM 765 N N . THR A 1 93 ? 22.214 -9.343 6.534 1.00 58.50 93 THR A N 1
ATOM 766 C CA . THR A 1 93 ? 23.177 -9.175 7.634 1.00 58.50 93 THR A CA 1
ATOM 767 C C . THR A 1 93 ? 22.743 -8.102 8.638 1.00 58.50 93 THR A C 1
ATOM 769 O O . THR A 1 93 ? 23.029 -8.213 9.825 1.00 58.50 93 THR A O 1
ATOM 772 N N . CYS A 1 94 ? 21.992 -7.083 8.207 1.00 54.19 94 CYS A N 1
ATOM 773 C CA . CYS A 1 94 ? 21.441 -6.072 9.113 1.00 54.19 94 CYS A CA 1
ATOM 774 C C . CYS A 1 94 ? 20.210 -6.553 9.903 1.00 54.19 94 CYS A C 1
ATOM 776 O O . CYS A 1 94 ? 19.931 -5.992 10.960 1.00 54.19 94 CYS A O 1
ATOM 778 N N . ALA A 1 95 ? 19.465 -7.546 9.405 1.00 51.47 95 ALA A N 1
ATOM 779 C CA . ALA A 1 95 ? 18.258 -8.056 10.062 1.00 51.47 95 ALA A CA 1
ATOM 780 C C . ALA A 1 95 ? 18.584 -9.022 11.217 1.00 51.47 95 ALA A C 1
ATOM 782 O O . ALA A 1 95 ? 17.909 -8.998 12.248 1.00 51.47 95 ALA A O 1
ATOM 783 N N . VAL A 1 96 ? 19.655 -9.814 11.085 1.00 49.25 96 VAL A N 1
ATOM 784 C CA . VAL A 1 96 ? 20.095 -10.770 12.122 1.00 49.25 96 VAL A CA 1
ATOM 785 C C . VAL A 1 96 ? 20.563 -10.050 13.394 1.00 49.25 96 VAL A C 1
ATOM 787 O O . VAL A 1 96 ? 20.191 -10.445 14.495 1.00 49.25 96 VAL A O 1
ATOM 790 N N . VAL A 1 97 ? 21.254 -8.911 13.261 1.00 47.16 97 VAL A N 1
ATOM 791 C CA . VAL A 1 97 ? 21.759 -8.123 14.408 1.00 47.16 97 VAL A CA 1
ATOM 792 C C . VAL A 1 97 ? 20.629 -7.561 15.287 1.00 47.16 97 VAL A C 1
ATOM 794 O O . VAL A 1 97 ? 20.824 -7.305 16.473 1.00 47.16 97 VAL A O 1
ATOM 797 N N . THR A 1 98 ? 19.417 -7.400 14.748 1.00 46.50 98 THR A N 1
ATOM 798 C CA . THR A 1 98 ? 18.247 -6.984 15.539 1.00 46.50 98 THR A CA 1
ATOM 799 C C . THR A 1 98 ? 17.521 -8.129 16.249 1.00 46.50 98 THR A C 1
ATOM 801 O O . THR A 1 98 ? 16.702 -7.846 17.120 1.00 46.50 98 THR A O 1
ATOM 804 N N . SER A 1 99 ? 17.816 -9.395 15.928 1.00 43.88 99 SER A N 1
ATOM 805 C CA . SER A 1 99 ? 17.132 -10.557 16.518 1.00 43.88 99 SER A CA 1
ATOM 806 C C . SER A 1 99 ? 17.823 -11.125 17.766 1.00 43.88 99 SER A C 1
ATOM 808 O O . SER A 1 99 ? 17.180 -11.839 18.528 1.00 43.88 99 SER A O 1
ATOM 810 N N . GLU A 1 100 ? 19.093 -10.801 18.023 1.00 34.91 100 GLU A N 1
ATOM 811 C CA . GLU A 1 100 ? 19.847 -11.365 19.161 1.00 34.91 100 GLU A CA 1
ATOM 812 C C . GLU A 1 100 ? 19.685 -10.594 20.482 1.00 34.91 100 GLU A C 1
ATOM 814 O O . GLU A 1 100 ? 20.239 -10.987 21.505 1.00 34.91 100 GLU A O 1
ATOM 819 N N . ARG A 1 101 ? 18.909 -9.503 20.516 1.00 39.75 101 ARG A N 1
ATOM 820 C CA . ARG A 1 101 ? 18.796 -8.658 21.721 1.00 39.75 101 ARG A CA 1
ATOM 821 C C . ARG A 1 101 ? 17.529 -8.875 22.546 1.00 39.75 101 ARG A C 1
ATOM 823 O O . ARG A 1 101 ? 17.149 -8.005 23.328 1.00 39.75 101 ARG A O 1
ATOM 830 N N . THR A 1 102 ? 16.859 -10.016 22.397 1.00 44.06 102 THR A N 1
ATOM 831 C CA . THR A 1 102 ? 15.677 -10.334 23.212 1.00 44.06 102 THR A CA 1
ATOM 832 C C . THR A 1 102 ? 15.562 -11.821 23.527 1.00 44.06 102 THR A C 1
ATOM 834 O O . THR A 1 102 ? 14.608 -12.445 23.098 1.00 44.06 102 THR A O 1
ATOM 837 N N . VAL A 1 103 ? 16.482 -12.372 24.325 1.00 36.78 103 VAL A N 1
ATOM 838 C CA . VAL A 1 103 ? 16.147 -13.416 25.313 1.00 36.78 103 VAL A CA 1
ATOM 839 C C . VAL A 1 103 ? 17.116 -13.286 26.488 1.00 36.78 103 VAL A C 1
ATOM 841 O O . VAL A 1 103 ? 18.308 -13.536 26.362 1.00 36.78 103 VAL A O 1
ATOM 844 N N . GLY A 1 104 ? 16.592 -12.864 27.632 1.00 31.39 104 GLY A N 1
ATOM 845 C CA . GLY A 1 104 ? 17.280 -12.879 28.915 1.00 31.39 104 GLY A CA 1
ATOM 846 C C . GLY A 1 104 ? 16.305 -13.356 29.978 1.00 31.39 104 GLY A C 1
ATOM 847 O O . GLY A 1 104 ? 15.862 -12.559 30.790 1.00 31.39 104 GLY A O 1
ATOM 848 N N . CYS A 1 105 ? 15.943 -14.636 29.915 1.00 28.88 105 CYS A N 1
ATOM 849 C CA . CYS A 1 105 ? 15.452 -15.412 31.048 1.00 28.88 105 CYS A CA 1
ATOM 850 C C . CYS A 1 105 ? 16.042 -16.813 30.889 1.00 28.88 105 CYS A C 1
ATOM 852 O O . CYS A 1 105 ? 15.602 -17.587 30.043 1.00 28.88 105 CYS A O 1
ATOM 854 N N . ASN A 1 106 ? 17.086 -17.084 31.668 1.00 30.50 106 ASN A N 1
ATOM 855 C CA . ASN A 1 106 ? 17.691 -18.400 31.785 1.00 30.50 106 ASN A CA 1
ATOM 856 C C . ASN A 1 106 ? 16.679 -19.334 32.452 1.00 30.50 106 ASN A C 1
ATOM 858 O O . ASN A 1 106 ? 16.283 -19.088 33.591 1.00 30.50 106 ASN A O 1
ATOM 862 N N . HIS A 1 107 ? 16.306 -20.408 31.769 1.00 31.33 107 HIS A N 1
ATOM 863 C CA . HIS A 1 107 ? 15.952 -21.638 32.453 1.00 31.33 107 HIS A CA 1
ATOM 864 C C . HIS A 1 107 ? 16.717 -22.761 31.767 1.00 31.33 107 HIS A C 1
ATOM 866 O O . HIS A 1 107 ? 16.527 -23.023 30.580 1.00 31.33 107 HIS A O 1
ATOM 872 N N . GLU A 1 108 ? 17.650 -23.338 32.514 1.00 32.69 108 GLU A N 1
ATOM 873 C CA . GLU A 1 108 ? 18.333 -24.569 32.150 1.00 32.69 108 GLU A CA 1
ATOM 874 C C . GLU A 1 108 ? 17.297 -25.688 32.069 1.00 32.69 108 GLU A C 1
ATOM 876 O O . GLU A 1 108 ? 16.458 -25.788 32.962 1.00 32.69 108 GLU A O 1
ATOM 881 N N . ASP A 1 109 ? 17.362 -26.499 31.014 1.00 28.62 109 ASP A N 1
ATOM 882 C CA . ASP A 1 109 ? 17.236 -27.943 31.168 1.00 28.62 109 ASP A CA 1
ATOM 883 C C . ASP A 1 109 ? 17.882 -28.685 29.992 1.00 28.62 109 ASP A C 1
ATOM 885 O O . ASP A 1 109 ? 17.740 -28.351 28.814 1.00 28.62 109 ASP A O 1
ATOM 889 N N . HIS A 1 110 ? 18.671 -29.677 30.387 1.00 34.59 110 HIS A N 1
ATOM 890 C CA . HIS A 1 110 ? 19.472 -30.586 29.585 1.00 34.59 110 HIS A CA 1
ATOM 891 C C . HIS A 1 110 ? 18.622 -31.662 28.887 1.00 34.59 110 HIS A C 1
ATOM 893 O O . HIS A 1 110 ? 17.581 -32.064 29.402 1.00 34.59 110 HIS A O 1
ATOM 899 N N . SER A 1 111 ? 19.207 -32.233 27.820 1.00 31.67 111 SER A N 1
ATOM 900 C CA . SER A 1 111 ? 18.943 -33.532 27.145 1.00 31.67 111 SER A CA 1
ATOM 901 C C . SER A 1 111 ? 18.470 -33.314 25.701 1.00 31.67 111 SER A C 1
ATOM 903 O O . SER A 1 111 ? 17.451 -32.681 25.479 1.00 31.67 111 SER A O 1
ATOM 905 N N . GLY A 1 112 ? 19.146 -33.739 24.633 1.00 26.91 112 GLY A N 1
ATOM 906 C CA . GLY A 1 112 ? 20.098 -34.834 24.448 1.00 26.91 112 GLY A CA 1
ATOM 907 C C . GLY A 1 112 ? 19.514 -35.770 23.383 1.00 26.91 112 GLY A C 1
ATOM 908 O O . GLY A 1 112 ? 18.502 -36.404 23.650 1.00 26.91 112 GLY A O 1
ATOM 909 N N . GLY A 1 113 ? 20.120 -35.849 22.192 1.00 26.50 113 GLY A N 1
ATOM 910 C CA . GLY A 1 113 ? 19.756 -36.847 21.172 1.00 26.50 113 GLY A CA 1
ATOM 911 C C . GLY A 1 113 ? 19.818 -36.323 19.739 1.00 26.50 113 GLY A C 1
ATOM 912 O O . GLY A 1 113 ? 18.974 -35.532 19.334 1.00 26.50 113 GLY A O 1
ATOM 913 N N . GLY A 1 114 ? 20.836 -36.752 18.990 1.00 23.83 114 GLY A N 1
ATOM 914 C CA . GLY A 1 114 ? 20.962 -36.519 17.551 1.00 23.83 114 GLY A CA 1
ATOM 915 C C . GLY A 1 114 ? 20.463 -37.694 16.703 1.00 23.83 114 GLY A C 1
ATOM 916 O O . GLY A 1 114 ? 20.040 -38.703 17.258 1.00 23.83 114 GLY A O 1
ATOM 917 N N . CYS A 1 115 ? 20.634 -37.505 15.384 1.00 24.69 115 CYS A N 1
ATOM 918 C CA . CYS A 1 115 ? 20.648 -38.470 14.267 1.00 24.69 115 CYS A CA 1
ATOM 919 C C . CYS A 1 115 ? 19.292 -39.167 13.955 1.00 24.69 115 CYS A C 1
ATOM 921 O O . CYS A 1 115 ? 18.489 -39.389 14.844 1.00 24.69 115 CYS A O 1
ATOM 923 N N . GLU A 1 116 ? 18.863 -39.437 12.716 1.00 27.52 116 GLU A N 1
ATOM 924 C CA . GLU A 1 116 ? 19.539 -39.748 11.450 1.00 27.52 116 GLU A CA 1
ATOM 925 C C . GLU A 1 116 ? 18.666 -39.366 10.232 1.00 27.52 116 GLU A C 1
ATOM 927 O O . GLU A 1 116 ? 17.437 -39.336 10.303 1.00 27.52 116 GLU A O 1
ATOM 932 N N . GLU A 1 117 ? 19.322 -39.121 9.094 1.00 33.19 117 GLU A N 1
ATOM 933 C CA . GLU A 1 117 ? 18.733 -39.236 7.755 1.00 33.19 117 GLU A CA 1
ATOM 934 C C . GLU A 1 117 ? 18.511 -40.714 7.408 1.00 33.19 117 GLU A C 1
ATOM 936 O O . GLU A 1 117 ? 19.413 -41.510 7.645 1.00 33.19 117 GLU A O 1
ATOM 941 N N . THR A 1 118 ? 17.407 -41.077 6.741 1.00 28.16 118 THR A N 1
ATOM 942 C CA . THR A 1 118 ? 17.380 -42.176 5.750 1.00 28.16 118 THR A CA 1
ATOM 943 C C . THR A 1 118 ? 16.149 -42.064 4.836 1.00 28.16 118 THR A C 1
ATOM 945 O O . THR A 1 118 ? 15.017 -42.135 5.299 1.00 28.16 118 THR A O 1
ATOM 948 N N . GLY A 1 119 ? 16.413 -41.916 3.532 1.00 26.95 119 GLY A N 1
ATOM 949 C CA . GLY A 1 119 ? 15.883 -42.771 2.456 1.00 26.95 119 GLY A CA 1
ATOM 950 C C . GLY A 1 119 ? 14.393 -42.746 2.080 1.00 26.95 119 GLY A C 1
ATOM 951 O O . GLY A 1 119 ? 13.565 -43.314 2.774 1.00 26.95 119 GLY A O 1
ATOM 952 N N . SER A 1 120 ? 14.135 -42.186 0.888 1.00 32.56 120 SER A N 1
ATOM 953 C CA . SER A 1 120 ? 13.208 -42.617 -0.180 1.00 32.56 120 SER A CA 1
ATOM 954 C C . SER A 1 120 ? 12.005 -43.511 0.145 1.00 32.56 120 SER A C 1
ATOM 956 O O . SER A 1 120 ? 12.181 -44.652 0.544 1.00 32.56 120 SER A O 1
ATOM 958 N N . GLU A 1 121 ? 10.819 -43.086 -0.308 1.00 28.70 121 GLU A N 1
ATOM 959 C CA . GLU A 1 121 ? 10.186 -43.648 -1.518 1.00 28.70 121 GLU A CA 1
ATOM 960 C C . GLU A 1 121 ? 9.000 -42.779 -1.995 1.00 28.70 121 GLU A C 1
ATOM 962 O O . GLU A 1 121 ? 8.203 -42.277 -1.205 1.00 28.70 121 GLU A O 1
ATOM 967 N N . LEU A 1 122 ? 8.923 -42.573 -3.314 1.00 30.73 122 LEU A N 1
ATOM 968 C CA . LEU A 1 122 ? 7.821 -41.928 -4.040 1.00 30.73 122 LEU A CA 1
ATOM 969 C C . LEU A 1 122 ? 6.764 -42.979 -4.421 1.00 30.73 122 LEU A C 1
ATOM 971 O O . LEU A 1 122 ? 7.133 -44.107 -4.751 1.00 30.73 122 LEU A O 1
ATOM 975 N N . PRO A 1 123 ? 5.503 -42.560 -4.610 1.00 33.88 123 PRO A N 1
ATOM 976 C CA . PRO A 1 123 ? 4.782 -42.967 -5.807 1.00 33.88 123 PRO A CA 1
ATOM 977 C C . PRO A 1 123 ? 4.344 -41.757 -6.646 1.00 33.88 123 PRO A C 1
ATOM 979 O O . PRO A 1 123 ? 4.001 -40.694 -6.131 1.00 33.88 123 PRO A O 1
ATOM 982 N N . ALA A 1 124 ? 4.401 -41.969 -7.962 1.00 32.09 124 ALA A N 1
ATOM 983 C CA . ALA A 1 124 ? 3.818 -41.155 -9.028 1.00 32.09 124 ALA A CA 1
ATOM 984 C C . ALA A 1 124 ? 2.311 -40.931 -8.772 1.00 32.09 124 ALA A C 1
ATOM 986 O O . ALA A 1 124 ? 1.683 -41.740 -8.098 1.00 32.09 124 ALA A O 1
ATOM 987 N N . ASP A 1 125 ? 1.639 -39.888 -9.238 1.00 33.25 125 ASP A N 1
ATOM 988 C CA . ASP A 1 125 ? 1.613 -39.278 -10.565 1.00 33.25 125 ASP A CA 1
ATOM 989 C C . ASP A 1 125 ? 0.641 -38.102 -10.418 1.00 33.25 125 ASP A C 1
ATOM 991 O O . ASP A 1 125 ? -0.488 -38.409 -10.085 1.00 33.25 125 ASP A O 1
ATOM 995 N N . GLU A 1 126 ? 1.027 -36.831 -10.597 1.00 36.09 126 GLU A N 1
ATOM 996 C CA . GLU A 1 126 ? 0.126 -35.760 -11.073 1.00 36.09 126 GLU A CA 1
ATOM 997 C C . GLU A 1 126 ? 0.969 -34.647 -11.713 1.00 36.09 126 GLU A C 1
ATOM 999 O O . GLU A 1 126 ? 1.910 -34.093 -11.138 1.00 36.09 126 GLU A O 1
ATOM 1004 N N . THR A 1 127 ? 0.645 -34.352 -12.965 1.00 41.81 127 THR A N 1
ATOM 1005 C CA . THR A 1 127 ? 1.274 -33.342 -13.808 1.00 41.81 127 THR A CA 1
ATOM 1006 C C . THR A 1 127 ? 0.791 -31.954 -13.397 1.00 41.81 127 THR A C 1
ATOM 1008 O O . THR A 1 127 ? -0.116 -31.390 -13.998 1.00 41.81 127 THR A O 1
ATOM 1011 N N . GLU A 1 128 ? 1.450 -31.353 -12.411 1.00 39.72 128 GLU A N 1
ATOM 1012 C CA . GLU A 1 128 ? 1.435 -29.902 -12.240 1.00 39.72 128 GLU A CA 1
ATOM 1013 C C . GLU A 1 128 ? 2.836 -29.365 -12.514 1.00 39.72 128 GLU A C 1
ATOM 1015 O O . GLU A 1 128 ? 3.815 -29.732 -11.866 1.00 39.72 128 GLU A O 1
ATOM 1020 N N . THR A 1 129 ? 2.935 -28.509 -13.534 1.00 38.59 129 THR A N 1
ATOM 1021 C CA . THR A 1 129 ? 4.106 -27.673 -13.816 1.00 38.59 129 THR A CA 1
ATOM 1022 C C . THR A 1 129 ? 4.725 -27.209 -12.510 1.00 38.59 129 THR A C 1
ATOM 1024 O O . THR A 1 129 ? 4.097 -26.430 -11.795 1.00 38.59 129 THR A O 1
ATOM 1027 N N . ALA A 1 130 ? 5.935 -27.694 -12.216 1.00 39.62 130 ALA A N 1
ATOM 1028 C CA . ALA A 1 130 ? 6.709 -27.304 -11.053 1.00 39.62 130 ALA A CA 1
ATOM 1029 C C . ALA A 1 130 ? 6.807 -25.777 -11.027 1.00 39.62 130 ALA A C 1
ATOM 1031 O O . ALA A 1 130 ? 7.618 -25.166 -11.727 1.00 39.62 130 ALA A O 1
ATOM 1032 N N . ALA A 1 131 ? 5.928 -25.154 -10.248 1.00 49.31 131 ALA A N 1
ATOM 1033 C CA . ALA A 1 131 ? 6.050 -23.768 -9.888 1.00 49.31 131 ALA A CA 1
ATOM 1034 C C . ALA A 1 131 ? 7.345 -23.703 -9.092 1.00 49.31 131 ALA A C 1
ATOM 1036 O O . ALA A 1 131 ? 7.389 -24.127 -7.940 1.00 49.31 131 ALA A O 1
ATOM 1037 N N . THR A 1 132 ? 8.423 -23.248 -9.732 1.00 50.69 132 THR A N 1
ATOM 1038 C CA . THR A 1 132 ? 9.655 -22.864 -9.052 1.00 50.69 132 THR A CA 1
ATOM 1039 C C . THR A 1 132 ? 9.231 -22.077 -7.826 1.00 50.69 132 THR A C 1
ATOM 1041 O O . THR A 1 132 ? 8.641 -21.012 -7.997 1.00 50.69 132 THR A O 1
ATOM 1044 N N . THR A 1 133 ? 9.428 -22.632 -6.625 1.00 55.31 133 THR A N 1
ATOM 1045 C CA . THR A 1 133 ? 8.908 -22.065 -5.378 1.00 55.31 133 THR A CA 1
ATOM 1046 C C . THR A 1 133 ? 9.403 -20.631 -5.263 1.00 55.31 133 THR A C 1
ATOM 1048 O O . THR A 1 133 ? 10.547 -20.376 -4.878 1.00 55.31 133 THR A O 1
ATOM 1051 N N . TRP A 1 134 ? 8.564 -19.681 -5.683 1.00 55.19 134 TRP A N 1
ATOM 1052 C CA . TRP A 1 134 ? 8.858 -18.260 -5.666 1.00 55.19 134 TRP A CA 1
ATOM 1053 C C . TRP A 1 134 ? 8.792 -17.861 -4.199 1.00 55.19 134 TRP A C 1
ATOM 1055 O O . TRP A 1 134 ? 7.743 -17.491 -3.692 1.00 55.19 134 TRP A O 1
ATOM 1065 N N . MET A 1 135 ? 9.939 -17.984 -3.533 1.00 53.44 135 MET A N 1
ATOM 1066 C CA . MET A 1 135 ? 10.143 -17.817 -2.095 1.00 53.44 135 MET A CA 1
ATOM 1067 C C . MET A 1 135 ? 9.440 -18.869 -1.209 1.00 53.44 135 MET A C 1
ATOM 1069 O O . MET A 1 135 ? 8.215 -18.853 -1.071 1.00 53.44 135 MET A O 1
ATOM 1073 N N . PRO A 1 136 ? 10.204 -19.744 -0.522 1.00 68.69 136 PRO A N 1
ATOM 1074 C CA . PRO A 1 136 ? 9.664 -20.619 0.517 1.00 68.69 136 PRO A CA 1
ATOM 1075 C C . PRO A 1 136 ? 8.940 -19.798 1.593 1.00 68.69 136 PRO A C 1
ATOM 1077 O O . PRO A 1 136 ? 9.492 -18.832 2.117 1.00 68.69 136 PRO A O 1
ATOM 1080 N N . GLY A 1 137 ? 7.697 -20.166 1.910 1.00 75.31 137 GLY A N 1
ATOM 1081 C CA . GLY A 1 137 ? 6.895 -19.500 2.943 1.00 75.31 137 GLY A CA 1
ATOM 1082 C C . GLY A 1 137 ? 6.063 -18.300 2.475 1.00 75.31 137 GLY A C 1
ATOM 1083 O O . GLY A 1 137 ? 5.338 -17.728 3.288 1.00 75.31 137 GLY A O 1
ATOM 1084 N N . PHE A 1 138 ? 6.099 -17.921 1.191 1.00 76.94 138 PHE A N 1
ATOM 1085 C CA . PHE A 1 138 ? 5.120 -16.968 0.667 1.00 76.94 138 PHE A CA 1
ATOM 1086 C C . PHE A 1 138 ? 3.736 -17.624 0.627 1.00 76.94 138 PHE A C 1
ATOM 1088 O O . PHE A 1 138 ? 3.507 -18.569 -0.123 1.00 76.94 138 PHE A O 1
ATOM 1095 N N . GLN A 1 139 ? 2.807 -17.118 1.437 1.00 77.62 139 GLN A N 1
ATOM 1096 C CA . GLN A 1 139 ? 1.400 -17.509 1.398 1.00 77.62 139 GLN A CA 1
ATOM 1097 C C . GLN A 1 139 ? 0.598 -16.385 0.730 1.00 77.62 139 GLN A C 1
ATOM 1099 O O . GLN A 1 139 ? 0.356 -15.352 1.365 1.00 77.62 139 GLN A O 1
ATOM 1104 N N . PRO A 1 140 ? 0.202 -16.542 -0.551 1.00 78.88 140 PRO A N 1
ATOM 1105 C CA . PRO A 1 140 ? -0.702 -15.605 -1.198 1.00 78.88 140 PRO A CA 1
ATOM 1106 C C . PRO A 1 140 ? -1.992 -15.466 -0.387 1.00 78.88 140 PRO A C 1
ATOM 1108 O O . PRO A 1 140 ? -2.493 -16.434 0.188 1.00 78.88 140 PRO A O 1
ATOM 1111 N N . ARG A 1 141 ? -2.571 -14.263 -0.372 1.00 76.62 141 ARG A N 1
ATOM 1112 C CA . ARG A 1 141 ? -3.924 -14.092 0.166 1.00 76.62 141 ARG A CA 1
ATOM 1113 C C . ARG A 1 141 ? -4.923 -14.906 -0.654 1.00 76.62 141 ARG A C 1
ATOM 1115 O O . ARG A 1 141 ? -4.732 -15.118 -1.851 1.00 76.62 141 ARG A O 1
ATOM 1122 N N . GLN A 1 142 ? -6.003 -15.334 -0.002 1.00 82.00 142 GLN A N 1
ATOM 1123 C CA . GLN A 1 142 ? -7.127 -15.964 -0.690 1.00 82.00 142 GLN A CA 1
ATOM 1124 C C . GLN A 1 142 ? -7.665 -15.023 -1.775 1.00 82.00 142 GLN A C 1
ATOM 1126 O O . GLN A 1 142 ? -7.723 -13.810 -1.584 1.00 82.00 142 GLN A O 1
ATOM 1131 N N . LYS A 1 143 ? -8.070 -15.590 -2.918 1.00 79.31 143 LYS A N 1
ATOM 1132 C CA . LYS A 1 143 ? -8.554 -14.832 -4.086 1.00 79.31 143 LYS A CA 1
ATOM 1133 C C . LYS A 1 143 ? -9.751 -13.926 -3.764 1.00 79.31 143 LYS A C 1
ATOM 1135 O O . LYS A 1 143 ? -9.949 -12.917 -4.431 1.00 79.31 143 LYS A O 1
ATOM 1140 N N . VAL A 1 144 ? -10.541 -14.295 -2.759 1.00 80.75 144 VAL A N 1
ATOM 1141 C CA . VAL A 1 144 ? -11.690 -13.529 -2.280 1.00 80.75 144 VAL A CA 1
ATOM 1142 C C . VAL A 1 144 ? -11.405 -13.092 -0.848 1.00 80.75 144 VAL A C 1
ATOM 1144 O O . VAL A 1 144 ? -11.328 -13.927 0.051 1.00 80.75 144 VAL A O 1
ATOM 1147 N N . GLU A 1 145 ? -11.256 -11.787 -0.630 1.00 71.94 145 GLU A N 1
ATOM 1148 C CA . GLU A 1 145 ? -11.244 -11.216 0.716 1.00 71.94 145 GLU A CA 1
ATOM 1149 C C . GLU A 1 145 ? -12.693 -11.014 1.174 1.00 71.94 145 GLU A C 1
ATOM 1151 O O . GLU A 1 145 ? -13.474 -10.328 0.514 1.00 71.94 145 GLU A O 1
ATOM 1156 N N . GLN A 1 146 ? -13.075 -11.614 2.304 1.00 72.12 146 GLN A N 1
ATOM 1157 C CA . GLN A 1 146 ? -14.368 -11.301 2.911 1.00 72.12 146 GLN A CA 1
ATOM 1158 C C . GLN A 1 146 ? -14.328 -9.887 3.495 1.00 72.12 146 GLN A C 1
ATOM 1160 O O . GLN A 1 146 ? -13.409 -9.544 4.242 1.00 72.12 146 GLN A O 1
ATOM 1165 N N . ILE A 1 147 ? -15.335 -9.074 3.173 1.00 71.75 147 ILE A N 1
ATOM 1166 C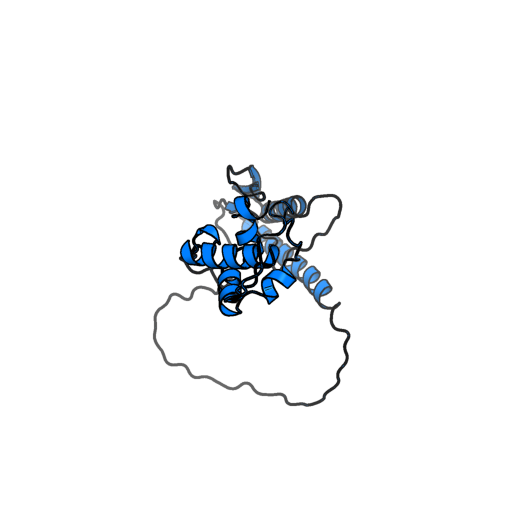 CA . ILE A 1 147 ? -15.498 -7.738 3.751 1.00 71.75 147 ILE A CA 1
ATOM 1167 C C . ILE A 1 147 ? -15.802 -7.917 5.241 1.00 71.75 147 ILE A C 1
ATOM 1169 O O . ILE A 1 147 ? -16.852 -8.441 5.595 1.00 71.75 147 ILE A O 1
ATOM 1173 N N . ARG A 1 148 ? -14.869 -7.501 6.100 1.00 74.81 148 ARG A N 1
ATOM 1174 C CA . ARG A 1 148 ? -14.983 -7.595 7.562 1.00 74.81 148 ARG A CA 1
ATOM 1175 C C . ARG A 1 148 ? -14.977 -6.212 8.187 1.00 74.81 148 ARG A C 1
ATOM 1177 O O . ARG A 1 148 ? -13.935 -5.735 8.625 1.00 74.81 148 ARG A O 1
ATOM 1184 N N . ASN A 1 149 ? -16.097 -5.505 8.163 1.00 79.25 149 ASN A N 1
ATOM 1185 C CA . ASN A 1 149 ? -16.185 -4.210 8.823 1.00 79.25 149 ASN A CA 1
ATOM 1186 C C . ASN A 1 149 ? -17.389 -4.156 9.770 1.00 79.25 149 ASN A C 1
ATOM 1188 O O . ASN A 1 149 ? -18.415 -4.802 9.564 1.00 79.25 149 ASN A O 1
ATOM 1192 N N . CYS A 1 150 ? -17.280 -3.325 10.807 1.00 76.06 150 CYS A N 1
ATOM 1193 C CA . CYS A 1 150 ? -18.372 -3.151 11.765 1.00 76.06 150 CYS A CA 1
ATOM 1194 C C . CYS A 1 150 ? -19.640 -2.537 11.130 1.00 76.06 150 CYS A C 1
ATOM 1196 O O . CYS A 1 150 ? -20.690 -2.563 11.758 1.00 76.06 150 CYS A O 1
ATOM 1198 N N . ALA A 1 151 ? -19.565 -1.988 9.909 1.00 76.69 151 ALA A N 1
ATOM 1199 C CA . ALA A 1 151 ? -20.713 -1.429 9.190 1.00 76.69 151 ALA A CA 1
ATOM 1200 C C . ALA A 1 151 ? -21.547 -2.496 8.452 1.00 76.69 151 ALA A C 1
ATOM 1202 O O . ALA A 1 151 ? -22.716 -2.261 8.168 1.00 76.69 151 ALA A O 1
ATOM 1203 N N . SER A 1 152 ? -20.970 -3.666 8.161 1.00 80.62 152 SER A N 1
ATOM 1204 C CA . SER A 1 152 ? -21.654 -4.813 7.552 1.00 80.62 152 SER A CA 1
ATOM 1205 C C . SER A 1 152 ? -22.305 -5.747 8.577 1.00 80.62 152 SER A C 1
ATOM 1207 O O . SER A 1 152 ? -22.908 -6.749 8.195 1.00 80.62 152 SER A O 1
ATOM 1209 N N . LEU A 1 153 ? -22.188 -5.447 9.875 1.00 85.88 153 LEU A N 1
ATOM 1210 C CA . LEU A 1 153 ? -22.851 -6.219 10.923 1.00 85.88 153 LEU A CA 1
ATOM 1211 C C . LEU A 1 153 ? -24.382 -6.059 10.838 1.00 85.88 153 LEU A C 1
ATOM 1213 O O . LEU A 1 153 ? -24.863 -4.969 10.519 1.00 85.88 153 LEU A O 1
ATOM 1217 N N . PRO A 1 154 ? -25.167 -7.111 11.149 1.00 89.06 154 PRO A N 1
ATOM 1218 C CA . PRO A 1 154 ? -26.623 -7.005 11.199 1.00 89.06 154 PRO A CA 1
ATOM 1219 C C . PRO A 1 154 ? -27.071 -5.928 12.189 1.00 89.06 154 PRO A C 1
ATOM 1221 O O . PRO A 1 154 ? -26.559 -5.885 13.308 1.00 89.06 154 PRO A O 1
ATOM 1224 N N . ARG A 1 155 ? -28.045 -5.099 11.796 1.00 88.62 155 ARG A N 1
ATOM 1225 C CA . ARG A 1 155 ? -28.554 -3.996 12.629 1.00 88.62 155 ARG A CA 1
ATOM 1226 C C . ARG A 1 155 ? -29.028 -4.464 13.997 1.00 88.62 155 ARG A C 1
ATOM 1228 O O . ARG A 1 155 ? -28.552 -3.924 14.978 1.00 88.62 155 ARG A O 1
ATOM 1235 N N . ASP A 1 156 ? -29.803 -5.542 14.064 1.00 91.31 156 ASP A N 1
ATOM 1236 C CA . ASP A 1 156 ? -30.300 -6.084 15.337 1.00 91.31 156 ASP A CA 1
ATOM 1237 C C . ASP A 1 156 ? -29.167 -6.412 16.323 1.00 91.31 156 ASP A C 1
ATOM 1239 O O . ASP A 1 156 ? -29.289 -6.211 17.528 1.00 91.31 156 ASP A O 1
ATOM 1243 N N . PHE A 1 157 ? -28.031 -6.894 15.806 1.00 90.88 157 PHE A N 1
ATOM 1244 C CA . PHE A 1 157 ? -26.851 -7.159 16.625 1.00 90.88 157 PHE A CA 1
ATOM 1245 C C . PHE A 1 157 ? -26.171 -5.864 17.075 1.00 90.88 157 PHE A C 1
ATOM 1247 O O . PHE A 1 157 ? -25.766 -5.759 18.228 1.00 90.88 157 PHE A O 1
ATOM 1254 N N . VAL A 1 158 ? -26.023 -4.890 16.172 1.00 90.31 158 VAL A N 1
ATOM 1255 C CA . VAL A 1 158 ? -25.466 -3.575 16.515 1.00 90.31 158 VAL A CA 1
ATOM 1256 C C . VAL A 1 158 ? -26.325 -2.906 17.586 1.00 90.31 158 VAL A C 1
ATOM 1258 O O . VAL A 1 158 ? -25.779 -2.460 18.590 1.00 90.31 158 VAL A O 1
ATOM 1261 N N . ASP A 1 159 ? -27.642 -2.910 17.409 1.00 90.75 159 ASP A N 1
ATOM 1262 C CA . ASP A 1 159 ? -28.606 -2.288 18.309 1.00 90.75 159 ASP A CA 1
ATOM 1263 C C . ASP A 1 159 ? -28.600 -2.962 19.689 1.00 90.75 159 ASP A C 1
ATOM 1265 O O . ASP A 1 159 ? -28.523 -2.256 20.691 1.00 90.75 159 ASP A O 1
ATOM 1269 N N . ASP A 1 160 ? -28.572 -4.301 19.777 1.00 91.81 160 ASP A N 1
ATOM 1270 C CA . ASP A 1 160 ? -28.446 -5.013 21.065 1.00 91.81 160 ASP A CA 1
ATOM 1271 C C . ASP A 1 160 ? -27.166 -4.612 21.814 1.00 91.81 160 ASP A C 1
ATOM 1273 O O . ASP A 1 160 ? -27.203 -4.330 23.013 1.00 91.81 160 ASP A O 1
ATOM 1277 N N . VAL A 1 161 ? -26.029 -4.530 21.114 1.00 91.94 161 VAL A N 1
ATOM 1278 C CA . VAL A 1 161 ? -24.760 -4.134 21.738 1.00 91.94 161 VAL A CA 1
ATOM 1279 C C . VAL A 1 161 ? -24.792 -2.669 22.164 1.00 91.94 161 VAL A C 1
ATOM 1281 O O . VAL A 1 161 ? -24.423 -2.360 23.294 1.00 91.94 161 VAL A O 1
ATOM 1284 N N . VAL A 1 162 ? -25.240 -1.766 21.290 1.00 92.31 162 VAL A N 1
ATOM 1285 C CA . VAL A 1 162 ? -25.311 -0.325 21.569 1.00 92.31 162 VAL A CA 1
ATOM 1286 C C . VAL A 1 162 ? -26.250 -0.046 22.740 1.00 92.31 162 VAL A C 1
ATOM 1288 O O . VAL A 1 162 ? -25.864 0.683 23.651 1.00 92.31 162 VAL A O 1
ATOM 1291 N N . LEU A 1 163 ? -27.432 -0.669 22.773 1.00 92.00 163 LEU A N 1
ATOM 1292 C CA . LEU A 1 163 ? -28.391 -0.523 23.868 1.00 92.00 163 LEU A CA 1
ATOM 1293 C C . LEU A 1 163 ? -27.829 -1.046 25.189 1.00 92.00 163 LEU A C 1
ATOM 1295 O O . LEU A 1 163 ? -27.949 -0.361 26.198 1.00 92.00 163 LEU A O 1
ATOM 1299 N N . ARG A 1 164 ? -27.158 -2.205 25.199 1.00 90.62 164 ARG A N 1
ATOM 1300 C CA . ARG A 1 164 ? -26.503 -2.716 26.417 1.00 90.62 164 ARG A CA 1
ATOM 1301 C C . ARG A 1 164 ? -25.458 -1.746 26.952 1.00 90.62 164 ARG A C 1
ATOM 1303 O O . ARG A 1 164 ? -25.431 -1.497 28.153 1.00 90.62 164 ARG A O 1
ATOM 1310 N N . VAL A 1 165 ? -24.610 -1.203 26.076 1.00 92.12 165 VAL A N 1
ATOM 1311 C CA . VAL A 1 165 ? -23.582 -0.235 26.481 1.00 92.12 165 VAL A CA 1
ATOM 1312 C C . VAL A 1 165 ? -24.227 1.061 26.973 1.00 92.12 165 VAL A C 1
ATOM 1314 O O . VAL A 1 165 ? -23.822 1.574 28.010 1.00 92.12 165 VAL A O 1
ATOM 1317 N N . ALA A 1 166 ? -25.262 1.565 26.300 1.00 90.50 166 ALA A N 1
ATOM 1318 C CA . ALA A 1 166 ? -25.982 2.760 26.731 1.00 90.50 166 ALA A CA 1
ATOM 1319 C C . ALA A 1 166 ? -26.670 2.562 28.094 1.00 90.50 166 ALA A C 1
ATOM 1321 O O . ALA A 1 166 ? -26.521 3.393 28.985 1.00 90.50 166 ALA A O 1
ATOM 1322 N N . SER A 1 167 ? -27.362 1.438 28.295 1.00 89.31 167 SER A N 1
ATOM 1323 C CA . SER A 1 167 ? -27.986 1.089 29.576 1.00 89.31 167 SER A CA 1
ATOM 1324 C C . SER A 1 167 ? -26.973 0.945 30.709 1.00 89.31 167 SER A C 1
ATOM 1326 O O . SER A 1 167 ? -27.259 1.348 31.836 1.00 89.31 167 SER A O 1
ATOM 1328 N N . LEU A 1 168 ? -25.789 0.403 30.409 1.00 89.44 168 LEU A N 1
ATOM 1329 C CA . LEU A 1 168 ? -24.686 0.314 31.359 1.00 89.44 168 LEU A CA 1
ATOM 1330 C C . LEU A 1 168 ? -24.203 1.709 31.774 1.00 89.44 168 LEU A C 1
ATOM 1332 O O . LEU A 1 168 ? -24.116 1.984 32.962 1.00 89.44 168 LEU A O 1
ATOM 1336 N N . LEU A 1 169 ? -23.957 2.606 30.813 1.00 89.75 169 LEU A N 1
ATOM 1337 C CA . LEU A 1 169 ? -23.527 3.982 31.098 1.00 89.75 169 LEU A CA 1
ATOM 1338 C C . LEU A 1 169 ? -24.597 4.785 31.849 1.00 89.75 169 LEU A C 1
ATOM 1340 O O . LEU A 1 169 ? -24.269 5.666 32.636 1.00 89.75 169 LEU A O 1
ATOM 1344 N N . LEU A 1 170 ? -25.879 4.489 31.630 1.00 88.50 170 LEU A N 1
ATOM 1345 C CA . LEU A 1 170 ? -26.990 5.163 32.302 1.00 88.50 170 LEU A CA 1
ATOM 1346 C C . LEU A 1 170 ? -27.361 4.540 33.658 1.00 88.50 170 LEU A C 1
ATOM 1348 O O . LEU A 1 170 ? -28.298 5.028 34.295 1.00 88.50 170 LEU A O 1
ATOM 1352 N N . ASN A 1 171 ? -26.659 3.488 34.105 1.00 79.00 171 ASN A N 1
ATOM 1353 C CA . ASN A 1 171 ? -26.976 2.723 35.316 1.00 79.00 171 ASN A CA 1
ATOM 1354 C C . ASN A 1 171 ? -28.436 2.232 35.367 1.00 79.00 171 ASN A C 1
ATOM 1356 O O . ASN A 1 171 ? -29.024 2.066 36.439 1.00 79.00 171 ASN A O 1
ATOM 1360 N N . THR A 1 172 ? -29.052 1.980 34.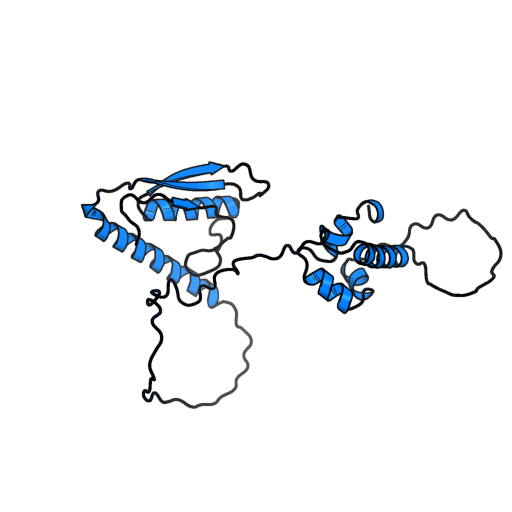207 1.00 68.38 172 THR A N 1
ATOM 1361 C CA . THR A 1 172 ? -30.416 1.447 34.141 1.00 68.38 172 THR A CA 1
ATOM 1362 C C . THR A 1 172 ? -30.363 -0.056 34.397 1.00 68.38 172 THR A C 1
ATOM 1364 O O . THR A 1 172 ? -30.294 -0.855 33.462 1.00 68.38 172 THR A O 1
ATOM 1367 N N . ALA A 1 173 ? -30.339 -0.461 35.666 1.00 55.03 173 ALA A N 1
ATOM 1368 C CA . ALA A 1 173 ? -30.481 -1.866 36.024 1.00 55.03 173 ALA A CA 1
ATOM 1369 C C . ALA A 1 173 ? -31.872 -2.377 35.588 1.00 55.03 173 ALA A C 1
ATOM 1371 O O . ALA A 1 173 ? -32.874 -1.708 35.855 1.00 55.03 173 ALA A O 1
ATOM 1372 N N . PRO A 1 174 ? -31.980 -3.562 34.965 1.00 48.91 174 PRO A N 1
ATOM 1373 C CA . PRO A 1 174 ? -33.261 -4.222 34.767 1.00 48.91 174 PRO A CA 1
ATOM 1374 C C . PRO A 1 174 ? -33.708 -4.813 36.112 1.00 48.91 174 PRO A C 1
ATOM 1376 O O . PRO A 1 174 ? -33.418 -5.964 36.419 1.00 48.91 174 PRO A O 1
ATOM 1379 N N . GLN A 1 175 ? -34.350 -4.007 36.956 1.00 44.50 175 GLN A N 1
ATOM 1380 C CA . GLN A 1 175 ? -35.021 -4.494 38.161 1.00 44.50 175 GLN A CA 1
ATOM 1381 C C . GLN A 1 175 ? -36.530 -4.451 37.941 1.00 44.50 175 GLN A C 1
ATOM 1383 O O . GLN A 1 175 ? -37.130 -3.388 37.773 1.00 44.50 175 GLN A O 1
ATOM 1388 N N . GLU A 1 176 ? -37.127 -5.640 37.913 1.00 46.59 176 GLU A N 1
ATOM 1389 C CA . GLU A 1 176 ? -38.565 -5.831 37.993 1.00 46.59 176 GLU A CA 1
ATOM 1390 C C . GLU A 1 176 ? -39.089 -5.265 39.318 1.00 46.59 176 GLU A C 1
ATOM 1392 O O . GLU A 1 176 ? -38.557 -5.538 40.391 1.00 46.59 176 GLU A O 1
ATOM 1397 N N . SER A 1 177 ? -40.188 -4.516 39.236 1.00 50.78 177 SER A N 1
ATOM 1398 C CA . SER A 1 177 ? -41.072 -4.165 40.352 1.00 50.78 177 SER A CA 1
ATOM 1399 C C . SER A 1 177 ? -40.411 -3.536 41.587 1.00 50.78 177 SER A C 1
ATOM 1401 O O . SER A 1 177 ? -40.028 -4.197 42.547 1.00 50.78 177 SER A O 1
ATOM 1403 N N . SER A 1 178 ? -40.416 -2.209 41.647 1.00 39.56 178 SER A N 1
ATOM 1404 C CA . SER A 1 178 ? -40.424 -1.500 42.927 1.00 39.56 178 SER A CA 1
ATOM 1405 C C . SER A 1 178 ? -41.287 -0.256 42.793 1.00 39.56 178 SER A C 1
ATOM 1407 O O . SER A 1 178 ? -40.883 0.747 42.213 1.00 39.56 178 SER A O 1
ATOM 1409 N N . ASN A 1 179 ? -42.511 -0.350 43.310 1.00 54.22 179 ASN A N 1
ATOM 1410 C CA . ASN A 1 179 ? -43.373 0.798 43.551 1.00 54.22 179 ASN A CA 1
ATOM 1411 C C . ASN A 1 179 ? -42.685 1.715 44.573 1.00 54.22 179 ASN A C 1
ATOM 1413 O O . ASN A 1 179 ? -42.670 1.394 45.760 1.00 54.22 179 ASN A O 1
ATOM 1417 N N . VAL A 1 180 ? -42.136 2.847 44.131 1.00 50.88 180 VAL A N 1
ATOM 1418 C CA . VAL A 1 180 ? -41.719 3.949 45.012 1.00 50.88 180 VAL A CA 1
ATOM 1419 C C . VAL A 1 180 ? -42.254 5.262 44.426 1.00 50.88 180 VAL A C 1
ATOM 1421 O O . VAL A 1 180 ? -42.246 5.410 43.201 1.00 50.88 180 VAL A O 1
ATOM 1424 N N . PRO A 1 181 ? -42.795 6.182 45.252 1.00 53.12 181 PRO A N 1
ATOM 1425 C CA . PRO A 1 181 ? -43.612 7.289 44.776 1.00 53.12 181 PRO A CA 1
ATOM 1426 C C . PRO A 1 181 ? -42.799 8.350 44.041 1.00 53.12 181 PRO A C 1
ATOM 1428 O O . PRO A 1 181 ? -41.663 8.654 44.400 1.00 53.12 181 PRO A O 1
ATOM 1431 N N . ASP A 1 182 ? -43.474 8.935 43.056 1.00 57.81 182 ASP A N 1
ATOM 1432 C CA . ASP A 1 182 ? -43.155 10.149 42.313 1.00 57.81 182 ASP A CA 1
ATOM 1433 C C . ASP A 1 182 ? -42.575 11.244 43.229 1.00 57.81 182 ASP A C 1
ATOM 1435 O O . ASP A 1 182 ? -43.286 11.940 43.953 1.00 57.81 182 ASP A O 1
ATOM 1439 N N . GLY A 1 183 ? -41.248 11.344 43.238 1.00 53.03 183 GLY A N 1
ATOM 1440 C CA . GLY A 1 183 ? -40.492 12.247 44.093 1.00 53.03 183 GLY A CA 1
ATOM 1441 C C . GLY A 1 183 ? -39.278 12.773 43.345 1.00 53.03 183 GLY A C 1
ATOM 1442 O O . GLY A 1 183 ? -38.191 12.220 43.453 1.00 53.03 183 GLY A O 1
ATOM 1443 N N . ASN A 1 184 ? -39.494 13.870 42.615 1.00 57.16 184 ASN A N 1
ATOM 1444 C CA . ASN A 1 184 ? -38.505 14.691 41.908 1.00 57.16 184 ASN A CA 1
ATOM 1445 C C . ASN A 1 184 ? -38.035 14.176 40.527 1.00 57.16 184 ASN A C 1
ATOM 1447 O O . ASN A 1 184 ? -36.896 13.757 40.334 1.00 57.16 184 ASN A O 1
ATOM 1451 N N . ARG A 1 185 ? -38.903 14.323 39.516 1.00 56.47 185 ARG A N 1
ATOM 1452 C CA . ARG A 1 185 ? -38.632 14.104 38.075 1.00 56.47 185 ARG A CA 1
ATOM 1453 C C . ARG A 1 185 ? -37.655 15.110 37.428 1.00 56.47 185 ARG A C 1
ATOM 1455 O O . ARG A 1 185 ? -37.738 15.320 36.222 1.00 56.47 185 ARG A O 1
ATOM 1462 N N . ASN A 1 186 ? -36.769 15.762 38.183 1.00 61.19 186 ASN A N 1
ATOM 1463 C CA . ASN A 1 186 ? -35.931 16.844 37.644 1.00 61.19 186 ASN A CA 1
ATOM 1464 C C . ASN A 1 186 ? -34.423 16.681 37.871 1.00 61.19 186 ASN A C 1
ATOM 1466 O O . ASN A 1 186 ? -33.654 17.609 37.626 1.00 61.19 186 ASN A O 1
ATOM 1470 N N . THR A 1 187 ? -33.981 15.510 38.319 1.00 69.12 187 THR A N 1
ATOM 1471 C CA . THR A 1 187 ? -32.555 15.191 38.422 1.00 69.12 187 THR A CA 1
ATOM 1472 C C . THR A 1 187 ? -32.083 14.631 37.082 1.00 69.12 187 THR A C 1
ATOM 1474 O O . THR A 1 187 ? -32.392 13.495 36.731 1.00 69.12 187 THR A O 1
ATOM 1477 N N . TRP A 1 188 ? -31.378 15.455 36.304 1.00 80.75 188 TRP A N 1
ATOM 1478 C CA . TRP A 1 188 ? -30.697 15.025 35.081 1.00 80.75 188 TRP A CA 1
ATOM 1479 C C . TRP A 1 188 ? -29.756 13.852 35.388 1.00 80.75 188 TRP A C 1
ATOM 1481 O O . TRP A 1 188 ? -28.890 13.968 36.256 1.00 80.75 188 TRP A O 1
ATOM 1491 N N . ASN A 1 189 ? -29.919 12.730 34.682 1.00 81.50 189 ASN A N 1
ATOM 1492 C CA . ASN A 1 189 ? -28.974 11.621 34.754 1.00 81.50 189 ASN A CA 1
ATOM 1493 C C . ASN A 1 189 ? -27.834 11.886 33.767 1.00 81.50 189 ASN A C 1
ATOM 1495 O O . ASN A 1 189 ? -28.019 11.771 32.559 1.00 81.50 189 ASN A O 1
ATOM 1499 N N . GLN A 1 190 ? -26.666 12.246 34.292 1.00 79.38 190 GLN A N 1
ATOM 1500 C CA . GLN A 1 190 ? -25.465 12.463 33.486 1.00 79.38 190 GLN A CA 1
ATOM 1501 C C . GLN A 1 190 ? -24.806 11.144 33.035 1.00 79.38 190 GLN A C 1
ATOM 1503 O O . GLN A 1 190 ? -23.970 11.167 32.135 1.00 79.38 190 GLN A O 1
ATOM 1508 N N . GLY A 1 191 ? -25.193 10.008 33.624 1.00 85.25 191 GLY A N 1
ATOM 1509 C CA . GLY A 1 191 ? -24.552 8.715 33.405 1.00 85.25 191 GLY A CA 1
ATOM 1510 C C . GLY A 1 191 ? -23.142 8.632 33.994 1.00 85.25 191 GLY A C 1
ATOM 1511 O O . GLY A 1 191 ? -22.663 9.539 34.678 1.00 85.25 191 GLY A O 1
ATOM 1512 N N . GLU A 1 192 ? -22.476 7.517 33.721 1.00 86.00 192 GLU A N 1
ATOM 1513 C CA . GLU A 1 192 ? -21.086 7.249 34.080 1.00 86.00 192 GLU A CA 1
ATOM 1514 C C . GLU A 1 192 ? -20.176 7.249 32.849 1.00 86.00 192 GLU A C 1
ATOM 1516 O O . GLU A 1 192 ? -20.607 7.054 31.714 1.00 86.00 192 GLU A O 1
ATOM 1521 N N . SER A 1 193 ? -18.881 7.468 33.077 1.00 88.06 193 SER A N 1
ATOM 1522 C CA . SER A 1 193 ? -17.844 7.338 32.054 1.00 88.06 193 SER A CA 1
ATOM 1523 C C . SER A 1 193 ? -17.054 6.063 32.300 1.00 88.06 193 SER A C 1
ATOM 1525 O O . SER A 1 193 ? -16.363 5.952 33.309 1.00 88.06 193 SER A O 1
ATOM 1527 N N . LEU A 1 194 ? -17.131 5.124 31.360 1.00 88.31 194 LEU A N 1
ATOM 1528 C CA . LEU A 1 194 ? -16.417 3.853 31.430 1.00 88.31 194 LEU A CA 1
ATOM 1529 C C . LEU A 1 194 ? -15.306 3.793 30.385 1.00 88.31 194 LEU A C 1
ATOM 1531 O O . LEU A 1 194 ? -15.438 4.262 29.252 1.00 88.31 194 LEU A O 1
ATOM 1535 N N . SER A 1 195 ? -14.201 3.161 30.752 1.00 91.44 195 SER A N 1
ATOM 1536 C CA . SER A 1 195 ? -13.154 2.783 29.817 1.00 91.44 195 SER A CA 1
ATOM 1537 C C . SER A 1 195 ? -13.636 1.674 28.879 1.00 91.44 195 SER A C 1
ATOM 1539 O O . SER A 1 195 ? -14.481 0.843 29.215 1.00 91.44 195 SER A O 1
ATOM 1541 N N . LEU A 1 196 ? -13.021 1.585 27.696 1.00 90.06 196 LEU A N 1
ATOM 1542 C CA . LEU A 1 196 ? -13.335 0.530 26.726 1.00 90.06 196 LEU A CA 1
ATOM 1543 C C . LEU A 1 196 ? -13.152 -0.886 27.310 1.00 90.06 196 LEU A C 1
ATOM 1545 O O . LEU A 1 196 ? -13.814 -1.824 26.872 1.00 90.06 196 LEU A O 1
ATOM 1549 N N . LYS A 1 197 ? -12.250 -1.040 28.289 1.00 91.06 197 LYS A N 1
ATOM 1550 C CA . LYS A 1 197 ? -12.011 -2.309 28.979 1.00 91.06 197 LYS A CA 1
ATOM 1551 C C . LYS A 1 197 ? -13.199 -2.689 29.865 1.00 91.06 197 LYS A C 1
ATOM 1553 O O . LYS A 1 197 ? -13.671 -3.814 29.761 1.00 91.06 197 LYS A O 1
ATOM 1558 N N . GLU A 1 198 ? -13.706 -1.754 30.665 1.00 89.62 198 GLU A N 1
ATOM 1559 C CA . GLU A 1 198 ? -14.863 -1.978 31.545 1.00 89.62 198 GLU A CA 1
ATOM 1560 C C . GLU A 1 198 ? -16.124 -2.281 30.733 1.00 89.62 198 GLU A C 1
ATOM 1562 O O . GLU A 1 198 ? -16.854 -3.219 31.046 1.00 89.62 198 GLU A O 1
ATOM 1567 N N . VAL A 1 199 ? -16.335 -1.566 29.621 1.00 90.25 199 VAL A N 1
ATOM 1568 C CA . VAL A 1 199 ? -17.436 -1.865 28.692 1.00 90.25 199 VAL A CA 1
ATOM 1569 C C . VAL A 1 199 ? -17.297 -3.276 28.116 1.00 90.25 199 VAL A C 1
ATOM 1571 O O . VAL A 1 199 ? -18.278 -4.012 28.033 1.00 90.25 199 VAL A O 1
ATOM 1574 N N . ALA A 1 200 ? -16.083 -3.689 27.739 1.00 91.06 200 ALA A N 1
ATOM 1575 C CA . ALA A 1 200 ? -15.852 -5.033 27.225 1.00 91.06 200 ALA A CA 1
ATOM 1576 C C . ALA A 1 200 ? -16.114 -6.118 28.283 1.00 91.06 200 ALA A C 1
ATOM 1578 O O . ALA A 1 200 ? -16.668 -7.156 27.943 1.00 91.06 200 ALA A O 1
ATOM 1579 N N . GLU A 1 201 ? -15.769 -5.890 29.552 1.00 91.19 201 GLU A N 1
ATOM 1580 C CA . GLU A 1 201 ? -16.015 -6.845 30.645 1.00 91.19 201 GLU A CA 1
ATOM 1581 C C . GLU A 1 201 ? -17.513 -7.120 30.877 1.00 91.19 201 GLU A C 1
ATOM 1583 O O . GLU A 1 201 ? -17.872 -8.225 31.280 1.00 91.19 201 GLU A O 1
ATOM 1588 N N . HIS A 1 202 ? -18.383 -6.163 30.543 1.00 87.31 202 HIS A N 1
ATOM 1589 C CA . HIS A 1 202 ? -19.842 -6.293 30.642 1.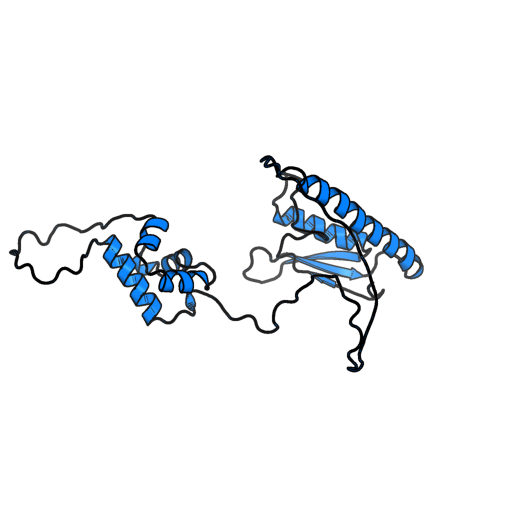00 87.31 202 HIS A CA 1
ATOM 1590 C C . HIS A 1 202 ? -20.504 -6.887 29.387 1.00 87.31 202 HIS A C 1
ATOM 1592 O O . HIS A 1 202 ? -21.708 -7.152 29.384 1.00 87.31 202 HIS A O 1
ATOM 1598 N N . LEU A 1 203 ? -19.744 -7.118 28.312 1.00 89.94 203 LEU A N 1
ATOM 1599 C CA . LEU A 1 203 ? -20.241 -7.762 27.098 1.00 89.94 203 LEU A CA 1
ATOM 1600 C C . LEU A 1 203 ? -19.944 -9.263 27.105 1.00 89.94 203 LEU A C 1
ATOM 1602 O O . LEU A 1 203 ? -18.883 -9.731 27.518 1.00 89.94 203 LEU A O 1
ATOM 1606 N N . ASN A 1 204 ? -20.880 -10.040 26.561 1.00 90.00 204 ASN A N 1
ATOM 1607 C CA . ASN A 1 204 ? -20.722 -11.486 26.449 1.00 90.00 204 ASN A CA 1
ATOM 1608 C C . ASN A 1 204 ? -19.504 -11.857 25.584 1.00 90.00 204 ASN A C 1
ATOM 1610 O O . ASN A 1 204 ? -19.223 -11.233 24.556 1.00 90.00 204 ASN A O 1
ATOM 1614 N N . LYS A 1 205 ? -18.816 -12.948 25.951 1.00 89.00 205 LYS A N 1
ATOM 1615 C CA . LYS A 1 205 ? -17.621 -13.436 25.234 1.00 89.00 205 LYS A CA 1
ATOM 1616 C C . LYS A 1 205 ? -17.882 -13.704 23.747 1.00 89.00 205 LYS A C 1
ATOM 1618 O O . LYS A 1 205 ? -17.007 -13.443 22.927 1.00 89.00 205 LYS A O 1
ATOM 1623 N N . GLU A 1 206 ? -19.070 -14.192 23.394 1.00 88.88 206 GLU A N 1
ATOM 1624 C CA . GLU A 1 206 ? -19.466 -14.434 21.998 1.00 88.88 206 GLU A CA 1
ATOM 1625 C C . GLU A 1 206 ? -19.611 -13.127 21.204 1.00 88.88 206 GLU A C 1
ATOM 1627 O O . GLU A 1 206 ? -19.084 -13.007 20.096 1.00 88.88 206 GLU A O 1
ATOM 1632 N N . THR A 1 207 ? -20.216 -12.102 21.809 1.00 87.31 207 THR A N 1
ATOM 1633 C CA . THR A 1 207 ? -20.313 -10.752 21.240 1.00 87.31 207 THR A CA 1
ATOM 1634 C C . THR A 1 207 ? -18.927 -10.163 20.988 1.00 87.31 207 THR A C 1
ATOM 1636 O O . THR A 1 207 ? -18.651 -9.675 19.893 1.00 87.31 207 THR A O 1
ATOM 1639 N N . LEU A 1 208 ? -18.015 -10.263 21.961 1.00 88.62 208 LEU A N 1
ATOM 1640 C CA . LEU A 1 208 ? -16.645 -9.764 21.820 1.00 88.62 208 LEU A CA 1
ATOM 1641 C C . LEU A 1 208 ? -15.848 -10.514 20.752 1.00 88.62 208 LEU A C 1
ATOM 1643 O O . LEU A 1 208 ? -15.108 -9.881 20.002 1.00 88.62 208 LEU A O 1
ATOM 1647 N N . LYS A 1 209 ? -15.986 -11.843 20.656 1.00 88.38 209 LYS A N 1
ATOM 1648 C CA . LYS A 1 209 ? -15.351 -12.631 19.588 1.00 88.38 209 LYS A CA 1
ATOM 1649 C C . LYS A 1 209 ? -15.831 -12.173 18.215 1.00 88.38 209 LYS A C 1
ATOM 1651 O O . LYS A 1 209 ? -15.000 -11.963 17.335 1.00 88.38 209 LYS A O 1
ATOM 1656 N N . ARG A 1 210 ? -17.143 -11.969 18.060 1.00 86.00 210 ARG A N 1
ATOM 1657 C CA . ARG A 1 210 ? -17.752 -11.498 16.812 1.00 86.00 210 ARG A CA 1
ATOM 1658 C C . ARG A 1 210 ? -17.323 -10.078 16.455 1.00 86.00 210 ARG A C 1
ATOM 1660 O O . ARG A 1 210 ? -17.025 -9.801 15.304 1.00 86.00 210 ARG A O 1
ATOM 1667 N N . LEU A 1 211 ? -17.222 -9.180 17.431 1.00 87.88 211 LEU A N 1
ATOM 1668 C CA . LEU A 1 211 ? -16.678 -7.844 17.187 1.00 87.88 211 LEU A CA 1
ATOM 1669 C C . LEU A 1 211 ? -15.190 -7.918 16.826 1.00 87.88 211 LEU A C 1
ATOM 1671 O O . LEU A 1 211 ? -14.751 -7.249 15.901 1.00 87.88 211 LEU A O 1
ATOM 1675 N N . LYS A 1 212 ? -14.406 -8.768 17.496 1.00 85.75 212 LYS A N 1
ATOM 1676 C CA . LYS A 1 212 ? -12.970 -8.935 17.229 1.00 85.75 212 LYS A CA 1
ATOM 1677 C C . LYS A 1 212 ? -12.677 -9.539 15.851 1.00 85.75 212 LYS A C 1
ATOM 1679 O O . LYS A 1 212 ? -11.592 -9.305 15.323 1.00 85.75 212 LYS A O 1
ATOM 1684 N N . SER A 1 213 ? -13.602 -10.312 15.278 1.00 82.50 213 SER A N 1
ATOM 1685 C CA . SER A 1 213 ? -13.471 -10.800 13.901 1.00 82.50 213 SER A CA 1
ATOM 1686 C C . SER A 1 213 ? -13.685 -9.709 12.850 1.00 82.50 213 SER A C 1
ATOM 1688 O O . SER A 1 213 ? -13.217 -9.881 11.726 1.00 82.50 213 SER A O 1
ATOM 1690 N N . GLU A 1 214 ? -14.315 -8.589 13.214 1.00 86.31 214 GLU A N 1
ATOM 1691 C CA . GLU A 1 214 ? -14.453 -7.414 12.354 1.00 86.31 214 GLU A CA 1
ATOM 1692 C C . GLU A 1 214 ? -13.263 -6.461 12.503 1.00 86.31 214 GLU A C 1
ATOM 1694 O O . GLU A 1 214 ? -12.722 -6.262 13.597 1.00 86.31 214 GLU A O 1
ATOM 1699 N N . TYR A 1 215 ? -12.857 -5.806 11.410 1.00 77.06 215 TYR A N 1
ATOM 1700 C CA . TYR A 1 215 ? -11.820 -4.782 11.492 1.00 77.06 215 TYR A CA 1
ATOM 1701 C C . TYR A 1 215 ? -12.295 -3.623 12.383 1.00 77.06 215 TYR A C 1
ATOM 1703 O O . TYR A 1 215 ? -13.298 -2.964 12.102 1.00 77.06 215 TYR A O 1
ATOM 1711 N N . GLY A 1 216 ? -11.551 -3.380 13.469 1.00 77.44 216 GLY A N 1
ATOM 1712 C CA . GLY A 1 216 ? -11.774 -2.275 14.408 1.00 77.44 216 GLY A CA 1
ATOM 1713 C C . GLY A 1 216 ? -12.574 -2.616 15.675 1.00 77.44 216 GLY A C 1
ATOM 1714 O O . GLY A 1 216 ? -12.487 -1.884 16.663 1.00 77.44 216 GLY A O 1
ATOM 1715 N N . GLY A 1 217 ? -13.286 -3.746 15.692 1.00 88.69 217 GLY A N 1
ATOM 1716 C CA . GLY A 1 217 ? -13.984 -4.270 16.869 1.00 88.69 217 GLY A CA 1
ATOM 1717 C C . GLY A 1 217 ? -14.903 -3.290 17.603 1.00 88.69 217 GLY A C 1
ATOM 1718 O O . GLY A 1 217 ? -15.502 -2.397 17.006 1.00 88.69 217 GLY A O 1
ATOM 1719 N N . LEU A 1 218 ? -15.017 -3.470 18.926 1.00 89.50 218 LEU A N 1
ATOM 1720 C CA . LEU A 1 218 ? -15.910 -2.677 19.782 1.00 89.50 218 LEU A CA 1
ATOM 1721 C C . LEU A 1 218 ? -15.636 -1.171 19.675 1.00 89.50 218 LEU A C 1
ATOM 1723 O O . LEU A 1 218 ? -16.568 -0.380 19.611 1.00 89.50 218 LEU A O 1
ATOM 1727 N N . GLN A 1 219 ? -14.366 -0.764 19.597 1.00 90.12 219 GLN A N 1
ATOM 1728 C CA . GLN A 1 219 ? -14.013 0.652 19.494 1.00 90.12 219 GLN A CA 1
ATOM 1729 C C . GLN A 1 219 ? -14.590 1.293 18.227 1.00 90.12 219 GLN A C 1
ATOM 1731 O O . GLN A 1 219 ? -15.135 2.394 18.280 1.00 90.12 219 GLN A O 1
ATOM 1736 N N . THR A 1 220 ? -14.459 0.621 17.082 1.00 90.00 220 THR A N 1
ATOM 1737 C CA . THR A 1 220 ? -15.008 1.122 15.819 1.00 90.00 220 THR A CA 1
ATOM 1738 C C . THR A 1 220 ? -16.530 1.087 15.821 1.00 90.00 220 THR A C 1
ATOM 1740 O O . THR A 1 220 ? -17.137 2.030 15.324 1.00 90.00 220 THR A O 1
ATOM 1743 N N . LEU A 1 221 ? -17.150 0.068 16.425 1.00 90.62 221 LEU A N 1
ATOM 1744 C CA . LEU A 1 221 ? -18.603 0.019 16.587 1.00 90.62 221 LEU A CA 1
ATOM 1745 C C . LEU A 1 221 ? -19.133 1.252 17.336 1.00 90.62 221 LEU A C 1
ATOM 1747 O O . LEU A 1 221 ? -20.060 1.901 16.854 1.00 90.62 221 LEU A O 1
ATOM 1751 N N . LEU A 1 222 ? -18.530 1.595 18.478 1.00 90.38 222 LEU A N 1
ATOM 1752 C CA . LEU A 1 222 ? -18.947 2.748 19.282 1.00 90.38 222 LEU A CA 1
ATOM 1753 C C . LEU A 1 222 ? -18.706 4.068 18.538 1.00 90.38 222 LEU A C 1
ATOM 1755 O O . LEU A 1 222 ? -19.594 4.910 18.495 1.00 90.38 222 LEU A O 1
ATOM 1759 N N . LYS A 1 223 ? -17.558 4.217 17.861 1.00 88.25 223 LYS A N 1
ATOM 1760 C CA . LYS A 1 223 ? -17.262 5.403 17.033 1.00 88.25 223 LYS A CA 1
ATOM 1761 C C . LYS A 1 223 ? -18.240 5.596 15.877 1.00 88.25 223 LYS A C 1
ATOM 1763 O O . LYS A 1 223 ? -18.558 6.727 15.531 1.00 88.25 223 LYS A O 1
ATOM 1768 N N . ASN A 1 224 ? -18.696 4.508 15.262 1.00 88.44 224 ASN A N 1
ATOM 1769 C CA . ASN A 1 224 ? -19.677 4.588 14.183 1.00 88.44 224 ASN A CA 1
ATOM 1770 C C . ASN A 1 224 ? -21.050 5.041 14.705 1.00 88.44 224 ASN A C 1
ATOM 1772 O O . ASN A 1 224 ? -21.772 5.720 13.980 1.00 88.44 224 ASN A O 1
ATOM 1776 N N . ASN A 1 225 ? -21.378 4.721 15.962 1.00 88.00 225 ASN A N 1
ATOM 1777 C CA . ASN A 1 225 ? -22.625 5.097 16.632 1.00 88.00 225 ASN A CA 1
ATOM 1778 C C . ASN A 1 225 ? -22.483 6.371 17.486 1.00 88.00 225 ASN A C 1
ATOM 1780 O O . ASN A 1 225 ? -22.988 6.443 18.606 1.00 88.00 225 ASN A O 1
ATOM 1784 N N . HIS A 1 226 ? -21.790 7.376 16.949 1.00 87.06 226 HIS A N 1
ATOM 1785 C CA . HIS A 1 226 ? -21.576 8.685 17.577 1.00 87.06 226 HIS A CA 1
ATOM 1786 C C . HIS A 1 226 ? -22.869 9.349 18.072 1.00 87.06 226 HIS A C 1
ATOM 1788 O O . HIS A 1 226 ? -22.871 9.943 19.138 1.00 87.06 226 HIS A O 1
ATOM 1794 N N . GLN A 1 227 ? -23.999 9.139 17.392 1.00 88.44 227 GLN A N 1
ATOM 1795 C CA . GLN A 1 227 ? -25.300 9.664 17.812 1.00 88.44 227 GLN A CA 1
ATOM 1796 C C . GLN A 1 227 ? -25.756 9.210 19.214 1.00 88.44 227 GLN A C 1
ATOM 1798 O O . GLN A 1 227 ? -26.700 9.782 19.751 1.00 88.44 227 GLN A O 1
ATOM 1803 N N . VAL A 1 228 ? -25.135 8.168 19.781 1.00 85.69 228 VAL A N 1
ATOM 1804 C CA . VAL A 1 228 ? -25.433 7.646 21.126 1.00 85.69 228 VAL A CA 1
ATOM 1805 C C . VAL A 1 228 ? -24.329 7.966 22.142 1.00 85.69 228 VAL A C 1
ATOM 1807 O O . VAL A 1 228 ? -24.624 8.063 23.329 1.00 85.69 228 VAL A O 1
ATOM 1810 N N . PHE A 1 229 ? -23.072 8.101 21.709 1.00 85.81 229 PHE A N 1
ATOM 1811 C CA . PHE A 1 229 ? -21.899 8.111 22.600 1.00 85.81 229 PHE A CA 1
ATOM 1812 C C . PHE A 1 229 ? -21.011 9.363 22.485 1.00 85.81 229 PHE A C 1
ATOM 1814 O O . PHE A 1 229 ? -19.880 9.336 22.975 1.00 85.81 229 PHE A O 1
ATOM 1821 N N . GLU A 1 230 ? -21.474 10.413 21.803 1.00 65.62 230 GLU A N 1
ATOM 1822 C CA . GLU A 1 230 ? -20.785 11.711 21.698 1.00 65.62 230 GLU A CA 1
ATOM 1823 C C . GLU A 1 230 ? -21.127 12.664 22.853 1.00 65.62 230 GLU A C 1
ATOM 1825 O O . GLU A 1 230 ? -22.312 12.724 23.254 1.00 65.62 230 GLU A O 1
#

Sequence (230 aa):
RSSYSCCYFVLPCCFFDFHGKYSRRQSKKTQYREYLDFVAQVGFVCGFHVEEDCLRIPSTKRISLIGKTRTYPATESALIDKQITQYINHRQTCAVVTSERTVGCNHEDHSGGGCEETGSELPADETETAATTWMPGFQPRQKVEQIRNCASLPRDFVDDVVLRVASLLLNTAPQESSNVPDGNRNTWNQGESLSLKEVAEHLNKETLKRLKSEYGGLQTLLKNNHQVFE

Secondary structure (DSSP, 8-state):
---TT--EEE---S-EETTEEPPP--SSS-HHHHHHHHHHHHHHHTTEEEEEEE--SSSS--EEEEEEEESS-GGGHHHHHHHHHHHHHHHHHHHHTTTTT--------------------------------SSTT--PPPSS----BTTSS-HHHHHHHHHHHHHHHTT-------------TT---------HHHHHHTS-HHHHHHHHHSBTHHHHHHHHTHHHH-

InterPro domains:
  IPR011671 tRNA (uracil-O(2)-)-methyltransferase [PTHR21210] (1-230)

Foldseek 3Di:
DDDQQDKDKDQCPAQADLPGGHDDDDPPDPPLVSSVVVVQVLLVLLQFDKDWDAAPDPDPSRIMIMGGHGNDDPVCNVVSVVSSVVVSVVVVVVVVVVPPPDDPDDDDDDDDDDDDDDDDDDDDDDDDDPPPPPDDPDDDDDPDDDQFALVPDDPVLLCVLLVQLLCQQQVVDPDPDDDDDDDDPPDDRPGHDDDPVVSVVSDDPVSQVSQVSGVPRPNVSVVVVVVRVD

Organism: Baryphthengus martii (NCBI:txid176943)

Radius of gyration: 28.88 Å; chains: 1; bounding box: 70×60×68 Å

pLDDT: mean 77.46, std 22.3, range [23.83, 98.25]